Protein AF-A0A3A2ZI25-F1 (afdb_monomer_lite)

Secondary structure (DSSP, 8-state):
----HHHHHHHHHTT-PPP---EEEE-TT-EEEEEEEE-TT-EEEEEEEEE-SSTT--S---EEEEEE-TTS-EEEEEEEESEEEEEEE-SSSEEEEEEEE--S-SS--EEEEEEEEEEE---STTS---HHHHHHHHHHHHHHHHHHHHHHHHHHHHHHHHHHHHHHHHHHHHHHHHHHHHHHHHHHHHHHHHHHH----------SSTTTHHHH-TTS---TTTSTT----GGG-TT--HHHHHHHHHHHHHHHHHHHHHHHHHHHHHHHHHHHHTT-----TTHHHHHHHHHHHHTTSSSS---------------------

Structure (mmCIF, N/CA/C/O backbone):
data_AF-A0A3A2ZI25-F1
#
_entry.id   AF-A0A3A2ZI25-F1
#
loop_
_atom_site.group_PDB
_atom_site.id
_atom_site.type_symbol
_atom_site.label_atom_id
_atom_site.label_alt_id
_atom_site.label_comp_id
_atom_site.label_asym_id
_atom_site.label_entity_id
_atom_site.label_seq_id
_atom_site.pdbx_PDB_ins_code
_atom_site.Cartn_x
_atom_site.Cartn_y
_atom_site.Cartn_z
_atom_site.occupancy
_atom_site.B_iso_or_equiv
_atom_site.auth_seq_id
_atom_site.auth_comp_id
_atom_site.auth_asym_id
_atom_site.auth_atom_id
_atom_site.pdbx_PDB_model_num
ATOM 1 N N . MET A 1 1 ? 16.562 18.086 -27.678 1.00 45.28 1 MET A N 1
ATOM 2 C CA . MET A 1 1 ? 16.150 18.688 -26.390 1.00 45.28 1 MET A CA 1
ATOM 3 C C . MET A 1 1 ? 16.671 17.783 -25.283 1.00 45.28 1 MET A C 1
ATOM 5 O O . MET A 1 1 ? 16.302 16.619 -25.264 1.00 45.28 1 MET A O 1
ATOM 9 N N . ARG A 1 2 ? 17.615 18.242 -24.453 1.00 46.00 2 ARG A N 1
ATOM 10 C CA . ARG A 1 2 ? 18.183 17.419 -23.373 1.00 46.00 2 ARG A CA 1
ATOM 11 C C . ARG A 1 2 ? 17.288 17.559 -22.143 1.00 46.00 2 ARG A C 1
ATOM 13 O O . ARG A 1 2 ? 17.368 18.565 -21.450 1.00 46.00 2 ARG A O 1
ATOM 20 N N . LEU A 1 3 ? 16.403 16.591 -21.917 1.00 51.97 3 LEU A N 1
ATOM 21 C CA . LEU A 1 3 ? 15.650 16.500 -20.666 1.00 51.97 3 LEU A CA 1
ATOM 22 C C . LEU A 1 3 ? 16.644 16.160 -19.551 1.00 51.97 3 LEU A C 1
ATOM 24 O O . LEU A 1 3 ? 17.253 15.093 -19.547 1.00 51.97 3 LEU A O 1
ATOM 28 N N . SER A 1 4 ? 16.876 17.129 -18.666 1.00 66.62 4 SER A N 1
ATOM 29 C CA . SER A 1 4 ? 17.806 17.006 -17.545 1.00 66.62 4 SER A CA 1
ATOM 30 C C . SER A 1 4 ? 17.331 15.906 -16.596 1.00 66.62 4 SER A C 1
ATOM 32 O O . SER A 1 4 ? 16.151 15.867 -16.247 1.00 66.62 4 SER A O 1
ATOM 34 N N . ALA A 1 5 ? 18.238 15.044 -16.127 1.00 65.81 5 ALA A N 1
ATOM 35 C CA . ALA A 1 5 ? 17.935 13.967 -15.174 1.00 65.81 5 ALA A CA 1
ATOM 36 C C . ALA A 1 5 ? 17.200 14.469 -13.912 1.00 65.81 5 ALA A C 1
ATOM 38 O O . ALA A 1 5 ? 16.413 13.742 -13.311 1.00 65.81 5 ALA A O 1
ATOM 39 N N . THR A 1 6 ? 17.384 15.747 -13.570 1.00 70.62 6 THR A N 1
ATOM 40 C CA . THR A 1 6 ? 16.671 16.432 -12.486 1.00 70.62 6 THR A CA 1
ATOM 41 C C . THR A 1 6 ? 15.157 16.495 -12.707 1.00 70.62 6 THR A C 1
ATOM 43 O O . THR A 1 6 ? 14.399 16.317 -11.760 1.00 70.62 6 THR A O 1
ATOM 46 N N . THR A 1 7 ? 14.695 16.677 -13.948 1.00 70.44 7 THR A N 1
ATOM 47 C CA . THR A 1 7 ? 13.255 16.739 -14.263 1.00 70.44 7 THR A CA 1
ATOM 48 C C . THR A 1 7 ? 12.559 15.384 -14.127 1.00 70.44 7 THR A C 1
ATOM 50 O O . THR A 1 7 ? 11.447 15.330 -13.613 1.00 70.44 7 THR A O 1
ATOM 53 N N . LEU A 1 8 ? 13.237 14.285 -14.478 1.00 70.12 8 LEU A N 1
ATOM 54 C CA . LEU A 1 8 ? 12.723 12.922 -14.285 1.00 70.12 8 LEU A CA 1
ATOM 55 C C . LEU A 1 8 ? 12.597 12.557 -12.799 1.00 70.12 8 LEU A C 1
ATOM 57 O O . LEU A 1 8 ? 11.614 11.936 -12.390 1.00 70.12 8 LEU A O 1
ATOM 61 N N . LEU A 1 9 ? 13.563 12.983 -11.984 1.00 68.06 9 LEU A N 1
ATOM 62 C CA . LEU A 1 9 ? 13.589 12.676 -10.555 1.00 68.06 9 LEU A CA 1
ATOM 63 C C . LEU A 1 9 ? 12.452 13.389 -9.805 1.00 68.06 9 LEU A C 1
ATOM 65 O O . LEU A 1 9 ? 11.752 12.767 -9.010 1.00 68.06 9 LEU A O 1
ATOM 69 N N . VAL A 1 10 ? 12.191 14.659 -10.135 1.00 71.44 10 VAL A N 1
ATOM 70 C CA . VAL A 1 10 ? 11.097 15.448 -9.539 1.00 71.44 10 VAL A CA 1
ATOM 71 C C . VAL A 1 10 ? 9.722 14.866 -9.884 1.00 71.44 10 VAL A C 1
ATOM 73 O O . VAL A 1 10 ? 8.853 14.798 -9.018 1.00 71.44 10 VAL A O 1
ATOM 76 N N . THR A 1 11 ? 9.522 14.367 -11.110 1.00 70.19 11 THR A N 1
ATOM 77 C CA . THR A 1 11 ? 8.249 13.724 -11.485 1.00 70.19 11 THR A CA 1
ATOM 78 C C . THR A 1 11 ? 8.011 12.383 -10.788 1.00 70.19 11 THR A C 1
ATOM 80 O O . THR A 1 11 ? 6.860 12.033 -10.532 1.00 70.19 11 THR A O 1
ATOM 83 N N . ALA A 1 12 ? 9.072 11.648 -10.436 1.00 68.69 12 ALA A N 1
ATOM 84 C CA . ALA A 1 12 ? 8.965 10.365 -9.739 1.00 68.69 12 ALA A CA 1
ATOM 85 C C . ALA A 1 12 ? 8.582 10.521 -8.254 1.00 68.69 12 ALA A C 1
ATOM 87 O O . ALA A 1 12 ? 7.863 9.686 -7.710 1.00 68.69 12 ALA A O 1
ATOM 88 N N . LEU A 1 13 ? 9.006 11.612 -7.608 1.00 67.62 13 LEU A N 1
ATOM 89 C CA . LEU A 1 13 ? 8.700 11.905 -6.201 1.00 67.62 13 LEU A CA 1
ATOM 90 C C . LEU A 1 13 ? 7.247 12.360 -5.964 1.00 67.62 13 LEU A C 1
ATOM 92 O O . LEU A 1 13 ? 6.742 12.228 -4.853 1.00 67.62 13 LEU A O 1
ATOM 96 N N . GLY A 1 14 ? 6.541 12.836 -6.997 1.00 67.75 14 GLY A N 1
ATOM 97 C CA . GLY A 1 14 ? 5.158 13.324 -6.884 1.00 67.75 14 GLY A CA 1
ATOM 98 C C . GLY A 1 14 ? 4.075 12.245 -6.728 1.00 67.75 14 GLY A C 1
ATOM 99 O O . GLY A 1 14 ? 2.901 12.582 -6.615 1.00 67.75 14 GLY A O 1
ATOM 100 N N . TRP A 1 15 ? 4.435 10.957 -6.745 1.00 61.72 15 TRP A N 1
ATOM 101 C CA . TRP A 1 15 ? 3.480 9.835 -6.744 1.00 61.72 15 TRP A CA 1
ATOM 102 C C . TRP A 1 15 ? 3.248 9.198 -5.368 1.00 61.72 15 TRP A C 1
ATOM 104 O O . TRP A 1 15 ? 2.508 8.218 -5.255 1.00 61.72 15 TRP A O 1
ATOM 114 N N . ILE A 1 16 ? 3.844 9.743 -4.308 1.00 66.81 16 ILE A N 1
ATOM 115 C CA . ILE A 1 16 ? 3.670 9.216 -2.954 1.00 66.81 16 ILE A CA 1
ATOM 116 C C . ILE A 1 16 ? 2.360 9.769 -2.387 1.00 66.81 16 ILE A C 1
ATOM 118 O O . ILE A 1 16 ? 2.249 10.939 -2.034 1.00 66.81 16 ILE A O 1
ATOM 122 N N . SER A 1 17 ? 1.342 8.914 -2.337 1.00 63.25 17 SER A N 1
ATOM 123 C CA . SER A 1 17 ? 0.074 9.216 -1.671 1.00 63.25 17 SER A CA 1
ATOM 124 C C . SER A 1 17 ? 0.282 9.110 -0.160 1.00 63.25 17 SER A C 1
ATOM 126 O O . SER A 1 17 ? 0.688 8.055 0.324 1.00 63.25 17 SER A O 1
ATOM 128 N N . ALA A 1 18 ? 0.016 10.181 0.587 1.00 59.12 18 ALA A N 1
ATOM 129 C CA . ALA A 1 18 ? 0.028 10.132 2.044 1.00 59.12 18 ALA A CA 1
ATOM 130 C C . ALA A 1 18 ? -1.243 9.423 2.539 1.00 59.12 18 ALA A C 1
ATOM 132 O O . ALA A 1 18 ? -2.355 9.876 2.274 1.00 59.12 18 ALA A O 1
ATOM 133 N N . ALA A 1 19 ? -1.084 8.302 3.241 1.00 58.22 19 ALA A N 1
ATOM 134 C CA . ALA A 1 19 ? -2.165 7.698 4.010 1.00 58.22 19 ALA A CA 1
ATOM 135 C C . ALA A 1 19 ? -2.301 8.452 5.341 1.00 58.22 19 ALA A C 1
ATOM 137 O O . ALA A 1 19 ? -1.315 8.640 6.052 1.00 58.22 19 ALA A O 1
ATOM 138 N N . THR A 1 20 ? -3.511 8.891 5.681 1.00 52.50 20 THR A N 1
ATOM 139 C CA . THR A 1 20 ? -3.797 9.541 6.964 1.00 52.50 20 THR A CA 1
ATOM 140 C C . THR A 1 20 ? -4.143 8.476 8.001 1.00 52.50 20 THR A C 1
ATOM 142 O O . THR A 1 20 ? -5.246 7.932 7.988 1.00 52.50 20 THR A O 1
ATOM 145 N N . ALA A 1 21 ? -3.207 8.168 8.894 1.00 59.09 21 ALA A N 1
ATOM 146 C CA . ALA A 1 21 ? -3.495 7.466 10.141 1.00 59.09 21 ALA A CA 1
ATOM 147 C C . ALA A 1 21 ? -3.711 8.501 11.257 1.00 59.09 21 ALA A C 1
ATOM 149 O O . ALA A 1 21 ? -3.059 9.548 11.255 1.00 59.09 21 ALA A O 1
ATOM 150 N N . HIS A 1 22 ? -4.621 8.230 12.199 1.00 66.94 22 HIS A N 1
ATOM 151 C CA . HIS A 1 22 ? -4.755 9.059 13.398 1.00 66.94 22 HIS A CA 1
ATOM 152 C C . HIS A 1 22 ? -3.537 8.804 14.289 1.00 66.94 22 HIS A C 1
ATOM 154 O O . HIS A 1 22 ? -3.399 7.766 14.936 1.00 66.94 22 HIS A O 1
ATOM 160 N N . THR A 1 23 ? -2.607 9.750 14.239 1.00 84.00 23 THR A N 1
ATOM 161 C CA . THR A 1 23 ? -1.374 9.746 15.018 1.00 84.00 23 THR A CA 1
ATOM 162 C C . THR A 1 23 ? -1.259 11.077 15.730 1.00 84.00 23 THR A C 1
ATOM 164 O O . THR A 1 23 ? -1.343 12.121 15.080 1.00 84.00 23 THR A O 1
ATOM 167 N N . ILE A 1 24 ? -1.042 11.051 17.037 1.00 90.19 24 ILE A N 1
ATOM 168 C CA . ILE A 1 24 ? -0.821 12.250 17.842 1.00 90.19 24 ILE A CA 1
ATOM 169 C C . ILE A 1 24 ? 0.644 12.345 18.237 1.00 90.19 24 ILE A C 1
ATOM 171 O O . ILE A 1 24 ? 1.312 11.332 18.440 1.00 90.19 24 ILE A O 1
ATOM 175 N N . GLN A 1 25 ? 1.147 13.570 18.351 1.00 89.25 25 GLN A N 1
ATOM 176 C CA . GLN A 1 25 ? 2.489 13.820 18.861 1.00 89.25 25 GLN A CA 1
ATOM 177 C C . GLN A 1 25 ? 2.406 14.273 20.317 1.00 89.25 25 GLN A C 1
ATOM 179 O O . GLN A 1 25 ? 1.899 15.355 20.605 1.00 89.25 25 GLN A O 1
ATOM 184 N N . LEU A 1 26 ? 2.937 13.456 21.222 1.00 89.38 26 LEU A N 1
ATOM 185 C CA . LEU A 1 26 ? 3.101 13.774 22.636 1.00 89.38 26 LEU A CA 1
ATOM 186 C C . LEU A 1 26 ? 4.457 14.440 22.850 1.00 89.38 26 LEU A C 1
ATOM 188 O O . LEU A 1 26 ? 5.512 13.815 22.728 1.00 89.38 26 LEU A O 1
ATOM 192 N N . LYS A 1 27 ? 4.440 15.729 23.190 1.00 87.75 27 LYS A N 1
ATOM 193 C CA . LYS A 1 27 ? 5.651 16.490 23.525 1.00 87.75 27 LYS A CA 1
ATOM 194 C C . LYS A 1 27 ? 6.253 15.998 24.846 1.00 87.75 27 LYS A C 1
ATOM 196 O O . LYS A 1 27 ? 5.582 15.331 25.637 1.00 87.75 27 LYS A O 1
ATOM 201 N N . SER A 1 28 ? 7.514 16.343 25.095 1.00 86.44 28 SER A N 1
ATOM 202 C CA . SER A 1 28 ? 8.146 16.103 26.400 1.00 86.44 28 SER A CA 1
ATOM 203 C C . SER A 1 28 ? 7.369 16.815 27.509 1.00 86.44 28 SER A C 1
ATOM 205 O O . SER A 1 28 ? 6.913 17.942 27.307 1.00 86.44 28 SER A O 1
ATOM 207 N N . HIS A 1 29 ? 7.209 16.159 28.658 1.00 87.12 29 HIS A N 1
ATOM 208 C CA . HIS A 1 29 ? 6.471 16.679 29.811 1.00 87.12 29 HIS A CA 1
ATOM 209 C C . HIS A 1 29 ? 5.029 17.120 29.514 1.00 87.12 29 HIS A C 1
ATOM 211 O O . HIS A 1 29 ? 4.507 18.037 30.148 1.00 87.12 29 HIS A O 1
ATOM 217 N N . SER A 1 30 ? 4.386 16.492 28.530 1.00 90.12 30 SER A N 1
ATOM 218 C CA . SER A 1 30 ? 3.005 16.794 28.156 1.00 90.12 30 SER A CA 1
ATOM 219 C C . SER A 1 30 ? 2.120 15.560 28.242 1.00 90.12 30 SER A C 1
ATOM 221 O O . SER A 1 30 ? 2.601 14.425 28.200 1.00 90.12 30 SER A O 1
ATOM 223 N N . ARG A 1 31 ? 0.815 15.798 28.333 1.00 92.56 31 ARG A N 1
ATOM 224 C CA . ARG A 1 31 ? -0.218 14.772 28.255 1.00 92.56 31 ARG A CA 1
ATOM 225 C C . ARG A 1 31 ? -1.306 15.217 27.293 1.00 92.56 31 ARG A C 1
ATOM 227 O O . ARG A 1 31 ? -1.632 16.401 27.241 1.00 92.56 31 ARG A O 1
ATOM 234 N N . GLU A 1 32 ? -1.886 14.259 26.593 1.00 93.88 32 GLU A N 1
ATOM 235 C CA . GLU A 1 32 ? -3.006 14.467 25.682 1.00 93.88 32 GLU A CA 1
ATOM 236 C C . GLU A 1 32 ? -4.166 13.575 26.117 1.00 93.88 32 GLU A C 1
ATOM 238 O O . GLU A 1 32 ? -3.982 12.386 26.383 1.00 93.88 32 GLU A O 1
ATOM 243 N N . CYS A 1 33 ? -5.356 14.161 26.221 1.00 94.31 33 CYS A N 1
ATOM 244 C CA . CYS A 1 33 ? -6.552 13.488 26.714 1.00 94.31 33 CYS A CA 1
ATOM 245 C C . CYS A 1 33 ? -7.699 13.643 25.723 1.00 94.31 33 CYS A C 1
ATOM 247 O O . CYS A 1 33 ? -7.988 14.741 25.246 1.00 94.31 33 CYS A O 1
ATOM 249 N N . PHE A 1 34 ? -8.402 12.546 25.491 1.00 94.56 34 PHE A N 1
ATOM 250 C CA . PHE A 1 34 ? -9.549 12.463 24.599 1.00 94.56 34 PHE A CA 1
ATOM 251 C C . PHE A 1 34 ? -10.754 11.948 25.372 1.00 94.56 34 PHE A C 1
ATOM 253 O O . PHE A 1 34 ? -10.629 11.487 26.508 1.00 94.56 34 PHE A O 1
ATOM 260 N N . HIS A 1 35 ? -11.940 12.079 24.786 1.00 93.75 35 HIS A N 1
ATOM 261 C CA . HIS A 1 35 ? -13.162 11.692 25.467 1.00 93.75 35 HIS A CA 1
ATOM 262 C C . HIS A 1 35 ? -14.196 11.113 24.525 1.00 93.75 35 HIS A C 1
ATOM 264 O O . HIS A 1 35 ? -14.313 11.569 23.394 1.00 93.75 35 HIS A O 1
ATOM 270 N N . GLU A 1 36 ? -14.984 10.188 25.058 1.00 91.88 36 GLU A N 1
ATOM 271 C CA . GLU A 1 36 ? -16.180 9.651 24.422 1.00 91.88 36 GLU A CA 1
ATOM 272 C C . GLU A 1 36 ? -17.360 9.739 25.388 1.00 91.88 36 GLU A C 1
ATOM 274 O O . GLU A 1 36 ? -17.189 9.726 26.610 1.00 91.88 36 GLU A O 1
ATOM 279 N N . THR A 1 37 ? -18.565 9.867 24.839 1.00 91.69 37 THR A N 1
ATOM 280 C CA . THR A 1 37 ? -19.801 9.841 25.631 1.00 91.69 37 THR A CA 1
ATOM 281 C C . THR A 1 37 ? -20.417 8.458 25.494 1.00 91.69 37 THR A C 1
ATOM 283 O O . THR A 1 37 ? -20.802 8.082 24.390 1.00 91.69 37 THR A O 1
ATOM 286 N N . LEU A 1 38 ? -20.478 7.714 26.596 1.00 90.75 38 LEU A N 1
ATOM 287 C CA . LEU A 1 38 ? -20.985 6.343 26.644 1.00 90.75 38 LEU A CA 1
ATOM 288 C C . LEU A 1 38 ? -22.254 6.282 27.497 1.00 90.75 38 LEU A C 1
ATOM 290 O O . LEU A 1 38 ? -22.394 7.043 28.460 1.00 90.75 38 LEU A O 1
ATOM 294 N N . HIS A 1 39 ? -23.154 5.369 27.149 1.00 90.19 39 HIS A N 1
ATOM 295 C CA . HIS A 1 39 ? -24.278 4.970 27.989 1.00 90.19 39 HIS A CA 1
ATOM 296 C C . HIS A 1 39 ? -23.901 3.746 28.827 1.00 90.19 39 HIS A C 1
ATOM 298 O O . HIS A 1 39 ? -22.929 3.044 28.549 1.00 90.19 39 HIS A O 1
ATOM 304 N N . ARG A 1 40 ? -24.686 3.474 29.863 1.00 86.94 40 ARG A N 1
ATOM 305 C CA . ARG A 1 40 ? -24.601 2.279 30.687 1.00 86.94 40 ARG A CA 1
ATOM 306 C C . ARG A 1 40 ? -24.691 1.044 29.792 1.00 86.94 40 ARG A C 1
ATOM 308 O O . ARG A 1 40 ? -25.549 0.961 28.920 1.00 86.94 40 ARG A O 1
ATOM 315 N N . ASP A 1 41 ? -23.782 0.109 30.039 1.00 86.81 41 ASP A N 1
ATOM 316 C CA . ASP A 1 41 ? -23.588 -1.142 29.305 1.00 86.81 41 ASP A CA 1
ATOM 317 C C . ASP A 1 41 ? -23.014 -1.006 27.877 1.00 86.81 41 ASP A C 1
ATOM 319 O O . ASP A 1 41 ? -22.767 -2.024 27.223 1.00 86.81 41 ASP A O 1
ATOM 323 N N . ASP A 1 42 ? -22.663 0.205 27.421 1.00 86.94 42 ASP A N 1
ATOM 324 C CA . ASP A 1 42 ? -21.875 0.379 26.196 1.00 86.94 42 ASP A CA 1
ATOM 325 C C . ASP A 1 42 ? -20.459 -0.180 26.390 1.00 86.94 42 ASP A C 1
ATOM 327 O O . ASP A 1 42 ? -19.789 0.059 27.402 1.00 86.94 42 ASP A O 1
ATOM 331 N N . LYS A 1 43 ? -19.961 -0.908 25.389 1.00 87.62 43 LYS A N 1
ATOM 332 C CA . LYS A 1 43 ? -18.572 -1.376 25.357 1.00 87.62 43 LYS A CA 1
ATOM 333 C C . LYS A 1 43 ? -17.697 -0.372 24.609 1.00 87.62 43 LYS A C 1
ATOM 335 O O . LYS A 1 43 ? -18.111 0.200 23.611 1.00 87.62 43 LYS A O 1
ATOM 340 N N . MET A 1 44 ? -16.466 -0.168 25.064 1.00 89.12 44 MET A N 1
ATOM 341 C CA . MET A 1 44 ? -15.475 0.650 24.365 1.00 89.12 44 MET A CA 1
ATOM 342 C C . MET A 1 44 ? -14.119 -0.046 24.403 1.00 89.12 44 MET A C 1
ATOM 344 O O . MET A 1 44 ? -13.703 -0.561 25.444 1.00 89.12 44 MET A O 1
ATOM 348 N N . THR A 1 45 ? -13.417 -0.035 23.271 1.00 90.50 45 THR A N 1
ATOM 349 C CA . THR A 1 45 ? -12.056 -0.554 23.149 1.00 90.50 45 THR A CA 1
ATOM 350 C C . THR A 1 45 ? -11.116 0.542 22.659 1.00 90.50 45 THR A C 1
ATOM 352 O O . THR A 1 45 ? -11.364 1.173 21.631 1.00 90.50 45 THR A O 1
ATOM 355 N N . VAL A 1 46 ? -10.017 0.743 23.389 1.00 91.75 46 VAL A N 1
ATOM 356 C CA . VAL A 1 46 ? -8.917 1.642 23.027 1.00 91.75 46 VAL A CA 1
ATOM 357 C C . VAL A 1 46 ? -7.682 0.795 22.748 1.00 91.75 46 VAL A C 1
ATOM 359 O O . VAL A 1 46 ? -7.154 0.151 23.652 1.00 91.75 46 VAL A O 1
ATOM 362 N N . SER A 1 47 ? -7.231 0.813 21.498 1.00 92.44 47 SER A N 1
ATOM 363 C CA . SER A 1 47 ? -5.987 0.177 21.049 1.00 92.44 47 SER A CA 1
ATOM 364 C C . SER A 1 47 ? -4.971 1.250 20.702 1.00 92.44 47 SER A C 1
ATOM 366 O O . SER A 1 47 ? -5.317 2.189 19.976 1.00 92.44 47 SER A O 1
ATOM 368 N N . PHE A 1 48 ? -3.732 1.137 21.170 1.00 93.25 48 PHE A N 1
ATOM 369 C CA . PHE A 1 48 ? -2.696 2.102 20.810 1.00 93.25 48 PHE A CA 1
ATOM 370 C C . PHE A 1 48 ? -1.302 1.494 20.702 1.00 93.25 48 PHE A C 1
ATOM 372 O O . PHE A 1 48 ? -0.977 0.495 21.339 1.00 93.25 48 PHE A O 1
ATOM 379 N N . GLN A 1 49 ? -0.463 2.160 19.913 1.00 92.81 49 GLN A N 1
ATOM 380 C CA . GLN A 1 49 ? 0.943 1.846 19.733 1.00 92.81 49 GLN A CA 1
ATOM 381 C C . GLN A 1 49 ? 1.774 3.130 19.774 1.00 92.81 49 GLN A C 1
ATOM 383 O O . GLN A 1 49 ? 1.493 4.101 19.065 1.00 92.81 49 GLN A O 1
ATOM 388 N N . VAL A 1 50 ? 2.811 3.118 20.608 1.00 90.62 50 VAL A N 1
ATOM 389 C CA . VAL A 1 50 ? 3.792 4.195 20.724 1.00 90.62 50 VAL A CA 1
ATOM 390 C C . VAL A 1 50 ? 4.924 3.933 19.738 1.00 90.62 50 VAL A C 1
ATOM 392 O O . VAL A 1 50 ? 5.527 2.860 19.720 1.00 90.62 50 VAL A O 1
ATOM 395 N N . GLY A 1 51 ? 5.216 4.929 18.917 1.00 87.25 51 GLY A N 1
ATOM 396 C CA . GLY A 1 51 ? 6.312 4.925 17.969 1.00 87.25 51 GLY A CA 1
ATOM 397 C C . GLY A 1 51 ? 7.140 6.196 18.068 1.00 87.25 51 GLY A C 1
ATOM 398 O O . GLY A 1 51 ? 6.884 7.100 18.869 1.00 87.25 51 GLY A O 1
ATOM 399 N N . ASP A 1 52 ? 8.144 6.246 17.210 1.00 82.19 52 ASP A N 1
ATOM 400 C CA . ASP A 1 52 ? 8.982 7.412 17.017 1.00 82.19 52 ASP A CA 1
ATOM 401 C C . ASP A 1 52 ? 8.900 7.854 15.559 1.00 82.19 52 ASP A C 1
ATOM 403 O O . ASP A 1 52 ? 8.889 7.026 14.644 1.00 82.19 52 ASP A O 1
ATOM 407 N N . ARG A 1 53 ? 8.806 9.167 15.359 1.00 68.00 53 ARG A N 1
ATOM 408 C CA . ARG A 1 53 ? 8.703 9.784 14.036 1.00 68.00 53 ARG A CA 1
ATOM 409 C C . ARG A 1 53 ? 10.078 10.155 13.486 1.00 68.00 53 ARG A C 1
ATOM 411 O O . ARG A 1 53 ? 10.241 10.234 12.270 1.00 68.00 53 ARG A O 1
ATOM 418 N N . GLU A 1 54 ? 11.054 10.380 14.367 1.00 69.25 54 GLU A N 1
ATOM 419 C CA . GLU A 1 54 ? 12.393 10.847 14.014 1.00 69.25 54 GLU A CA 1
ATOM 420 C C . GLU A 1 54 ? 13.362 9.659 13.895 1.00 69.25 54 GLU A C 1
ATOM 422 O O . GLU A 1 54 ? 13.389 8.755 14.731 1.00 69.25 54 GLU A O 1
ATOM 427 N N . PHE A 1 55 ? 14.202 9.648 12.855 1.00 53.44 55 PHE A N 1
ATOM 428 C CA . PHE A 1 55 ? 15.236 8.623 12.691 1.00 53.44 55 PHE A CA 1
ATOM 429 C C . PHE A 1 55 ? 16.332 8.842 13.753 1.00 53.44 55 PHE A C 1
ATOM 431 O O . PHE A 1 55 ? 17.267 9.611 13.541 1.00 53.44 55 PHE A O 1
ATOM 438 N N . GLY A 1 56 ? 16.194 8.185 14.910 1.00 56.97 56 GLY A N 1
ATOM 439 C CA . GLY A 1 56 ? 17.113 8.299 16.051 1.00 56.97 56 GLY A CA 1
ATOM 440 C C . GLY A 1 56 ? 16.541 8.982 17.299 1.00 56.97 56 GLY A C 1
ATOM 441 O O . GLY A 1 56 ? 17.327 9.439 18.129 1.00 56.97 56 GLY A O 1
ATOM 442 N N . GLY A 1 57 ? 15.219 9.085 17.444 1.00 62.00 57 GLY A N 1
ATOM 443 C CA . GLY A 1 57 ? 14.603 9.617 18.657 1.00 62.00 57 GLY A CA 1
ATOM 444 C C . GLY A 1 57 ? 14.434 8.580 19.782 1.00 62.00 57 GLY A C 1
ATOM 445 O O . GLY A 1 57 ? 15.129 7.564 19.856 1.00 62.00 57 GLY A O 1
ATOM 446 N N . SER A 1 58 ? 13.563 8.943 20.731 1.00 58.28 58 SER A N 1
ATOM 447 C CA . SER A 1 58 ? 13.366 8.385 22.076 1.00 58.28 58 SER A CA 1
ATOM 448 C C . SER A 1 58 ? 13.841 6.937 22.271 1.00 58.28 58 SER A C 1
ATOM 450 O O . SER A 1 58 ? 13.116 5.992 21.982 1.00 58.28 58 SER A O 1
ATOM 452 N N . GLY A 1 59 ? 14.998 6.737 22.919 1.00 67.19 59 GLY A N 1
ATOM 453 C CA . GLY A 1 59 ? 15.449 5.402 23.358 1.00 67.19 59 GLY A CA 1
ATOM 454 C C . GLY A 1 59 ? 14.487 4.684 24.327 1.00 67.19 59 GLY A C 1
ATOM 455 O O . GLY A 1 59 ? 14.705 3.526 24.666 1.00 67.19 59 GLY A O 1
ATOM 456 N N . ASN A 1 60 ? 13.420 5.361 24.763 1.00 77.06 60 ASN A N 1
ATOM 457 C CA . ASN A 1 60 ? 12.297 4.808 25.504 1.00 77.06 60 ASN A CA 1
ATOM 458 C C . ASN A 1 60 ? 10.995 5.092 24.728 1.00 77.06 60 ASN A C 1
ATOM 460 O O . ASN A 1 60 ? 10.667 6.254 24.480 1.00 77.06 60 ASN A O 1
ATOM 464 N N . LEU A 1 61 ? 10.239 4.045 24.388 1.00 85.69 61 LEU A N 1
ATOM 465 C CA . LEU A 1 61 ? 8.972 4.107 23.639 1.00 85.69 61 LEU A CA 1
ATOM 466 C C . LEU A 1 61 ? 7.756 3.837 24.538 1.00 85.69 61 LEU A C 1
ATOM 468 O O . LEU A 1 61 ? 6.761 3.274 24.102 1.00 85.69 61 LEU A O 1
ATOM 472 N N . GLU A 1 62 ? 7.849 4.194 25.814 1.00 88.75 62 GLU A N 1
ATOM 473 C CA . GLU A 1 62 ? 6.810 3.908 26.799 1.00 88.75 62 GLU A CA 1
ATOM 474 C C . GLU A 1 62 ? 6.035 5.184 27.157 1.00 88.75 62 GLU A C 1
ATOM 476 O O . GLU A 1 62 ? 6.611 6.275 27.154 1.00 88.75 62 GLU A O 1
ATOM 481 N N . VAL A 1 63 ? 4.733 5.056 27.421 1.00 91.12 63 VAL A N 1
ATOM 482 C CA . VAL A 1 63 ? 3.839 6.130 27.889 1.00 91.12 63 VAL A CA 1
ATOM 483 C C . VAL A 1 63 ? 2.997 5.649 29.068 1.00 91.12 63 VAL A C 1
ATOM 485 O O . VAL A 1 63 ? 2.804 4.446 29.259 1.00 91.12 63 VAL A O 1
ATOM 488 N N . ASP A 1 64 ? 2.487 6.594 29.855 1.00 93.19 64 ASP A N 1
ATOM 489 C CA . ASP A 1 64 ? 1.520 6.303 30.910 1.00 93.19 64 ASP A CA 1
ATOM 490 C C . ASP A 1 64 ? 0.117 6.467 30.326 1.00 93.19 64 ASP A C 1
ATOM 492 O O . ASP A 1 64 ? -0.191 7.493 29.712 1.00 93.19 64 ASP A O 1
ATOM 496 N N . PHE A 1 65 ? -0.735 5.464 30.517 1.00 94.69 65 PHE A N 1
ATOM 497 C CA . PHE A 1 65 ? -2.092 5.434 29.982 1.00 94.69 65 PHE A CA 1
ATOM 498 C C . PHE A 1 65 ? -3.100 5.209 31.096 1.00 94.69 65 PHE A C 1
ATOM 500 O O . PHE A 1 65 ? -2.920 4.334 31.952 1.00 94.69 65 PHE A O 1
ATOM 507 N N . TRP A 1 66 ? -4.189 5.972 31.060 1.00 94.56 66 TRP A N 1
ATOM 508 C CA . TRP A 1 66 ? -5.311 5.709 31.943 1.00 94.56 66 TRP A CA 1
ATOM 509 C C . TRP A 1 66 ? -6.657 6.132 31.391 1.00 94.56 66 TRP A C 1
ATOM 511 O O . TRP A 1 66 ? -6.750 7.002 30.524 1.00 94.56 66 TRP A O 1
ATOM 521 N N . VAL A 1 67 ? -7.698 5.519 31.954 1.00 94.75 67 VAL A N 1
ATOM 522 C CA . VAL A 1 67 ? -9.102 5.810 31.660 1.00 94.75 67 VAL A CA 1
ATOM 523 C C . VAL A 1 67 ? -9.810 6.268 32.934 1.00 94.75 67 VAL A C 1
ATOM 525 O O . VAL A 1 67 ? -9.724 5.621 33.983 1.00 94.75 67 VAL A O 1
ATOM 528 N N . GLU A 1 68 ? -10.496 7.402 32.832 1.00 94.31 68 GLU A N 1
ATOM 529 C CA . GLU A 1 68 ? -11.311 8.029 33.867 1.00 94.31 68 GLU A CA 1
ATOM 530 C C . GLU A 1 68 ? -12.797 7.892 33.518 1.00 94.31 68 GLU A C 1
ATOM 532 O O . GLU A 1 68 ? -13.234 8.203 32.408 1.00 94.31 68 GLU A O 1
ATOM 537 N N . ASP A 1 69 ? -13.561 7.425 34.499 1.00 92.81 69 ASP A N 1
ATOM 538 C CA . ASP A 1 69 ? -15.023 7.334 34.482 1.00 92.81 69 ASP A CA 1
ATOM 539 C C . ASP A 1 69 ? -15.657 8.733 34.688 1.00 92.81 69 ASP A C 1
ATOM 541 O O . ASP A 1 69 ? -14.978 9.624 35.219 1.00 92.81 69 ASP A O 1
ATOM 545 N N . PRO A 1 70 ? -16.950 8.970 34.372 1.00 93.00 70 PRO A N 1
ATOM 546 C CA . PRO A 1 70 ? -17.605 10.261 34.608 1.00 93.00 70 PRO A CA 1
ATOM 547 C C . PRO A 1 70 ? -17.553 10.712 36.078 1.00 93.00 70 PRO A C 1
ATOM 549 O O . PRO A 1 70 ? -17.558 11.909 36.367 1.00 93.00 70 PRO A O 1
ATOM 552 N N . GLY A 1 71 ? -17.423 9.765 37.017 1.00 90.56 71 GLY A N 1
ATOM 553 C CA . GLY A 1 71 ? -17.176 10.023 38.439 1.00 90.56 71 GLY A CA 1
ATOM 554 C C . GLY A 1 71 ? -15.750 10.476 38.792 1.00 90.56 71 GLY A C 1
ATOM 555 O O . GLY A 1 71 ? -15.443 10.613 39.973 1.00 90.56 71 GLY A O 1
ATOM 556 N N . ARG A 1 72 ? -14.870 10.702 37.803 1.00 87.12 72 ARG A N 1
ATOM 557 C CA . ARG A 1 72 ? -13.436 11.040 37.952 1.00 87.12 72 ARG A CA 1
ATOM 558 C C . ARG A 1 72 ? -12.600 9.965 38.656 1.00 87.12 72 ARG A C 1
ATOM 560 O O . ARG A 1 72 ? -11.514 10.246 39.162 1.00 87.12 72 ARG A O 1
ATOM 567 N N . ASN A 1 73 ? -13.088 8.728 38.661 1.00 89.25 73 ASN A N 1
ATOM 568 C CA . ASN A 1 73 ? -12.355 7.575 39.169 1.00 89.25 73 ASN A CA 1
ATOM 569 C C . ASN A 1 73 ? -11.494 6.975 38.052 1.00 89.25 73 ASN A C 1
ATOM 571 O O . ASN A 1 73 ? -11.993 6.695 36.961 1.00 89.25 73 ASN A O 1
ATOM 575 N N . ARG A 1 74 ? -10.204 6.758 38.329 1.00 87.00 74 ARG A N 1
ATOM 576 C CA . ARG A 1 74 ? -9.272 6.081 37.413 1.00 87.00 74 ARG A CA 1
ATOM 577 C C . ARG A 1 74 ? -9.471 4.574 37.514 1.00 87.00 74 ARG A C 1
ATOM 579 O O . ARG A 1 74 ? -9.004 3.964 38.470 1.00 87.00 74 ARG A O 1
ATOM 586 N N . GLN A 1 75 ? -10.171 3.992 36.546 1.00 82.06 75 GLN A N 1
ATOM 587 C CA . GLN A 1 75 ? -10.492 2.559 36.537 1.00 82.06 75 GLN A CA 1
ATOM 588 C C . GLN A 1 75 ? -9.325 1.707 36.023 1.00 82.06 75 GLN A C 1
ATOM 590 O O . GLN A 1 75 ? -9.106 0.588 36.480 1.00 82.06 75 GLN A O 1
ATOM 595 N N . TYR A 1 76 ? -8.544 2.250 35.090 1.00 87.38 76 TYR A N 1
ATOM 596 C CA . TYR A 1 76 ? -7.428 1.551 34.467 1.00 87.38 76 TYR A CA 1
ATOM 597 C C . TYR A 1 76 ? -6.241 2.492 34.388 1.00 87.38 76 TYR A C 1
ATOM 599 O O . TYR A 1 76 ? -6.344 3.530 33.748 1.00 87.38 76 TYR A O 1
ATOM 607 N N . PHE A 1 77 ? -5.147 2.162 35.070 1.00 92.50 77 PHE A N 1
ATOM 608 C CA . PHE A 1 77 ? -3.923 2.958 35.089 1.00 92.50 77 PHE A CA 1
ATOM 609 C C . PHE A 1 77 ? -2.731 2.032 34.867 1.00 92.50 77 PHE A C 1
ATOM 611 O O . PHE A 1 77 ? -2.497 1.099 35.642 1.00 92.50 77 PHE A O 1
ATOM 618 N N . LYS A 1 78 ? -1.989 2.279 33.791 1.00 93.38 78 LYS A N 1
ATOM 619 C CA . LYS A 1 78 ? -0.782 1.543 33.426 1.00 93.38 78 LYS A CA 1
ATOM 620 C C . LYS A 1 78 ? 0.339 2.537 33.179 1.00 93.38 78 LYS A C 1
ATOM 622 O O . LYS A 1 78 ? 0.146 3.529 32.481 1.00 93.38 78 LYS A O 1
ATOM 627 N N . GLN A 1 79 ? 1.493 2.252 33.767 1.00 91.94 79 GLN A N 1
ATOM 628 C CA . GLN A 1 79 ? 2.701 3.041 33.575 1.00 91.94 79 GLN A CA 1
ATOM 629 C C . GLN A 1 79 ? 3.651 2.325 32.635 1.00 91.94 79 GLN A C 1
ATOM 631 O O . GLN A 1 79 ? 3.686 1.094 32.620 1.00 91.94 79 GLN A O 1
ATOM 636 N N . ALA A 1 80 ? 4.448 3.111 31.924 1.00 89.81 80 ALA A N 1
ATOM 637 C CA . ALA A 1 80 ? 5.541 2.624 31.100 1.00 89.81 80 ALA A CA 1
ATOM 638 C C . ALA A 1 80 ? 5.145 1.507 30.105 1.00 89.81 80 ALA A C 1
ATOM 640 O O . ALA A 1 80 ? 5.773 0.451 30.053 1.00 89.81 80 ALA A O 1
ATOM 641 N N . ILE A 1 81 ? 4.107 1.744 29.295 1.00 92.44 81 ILE A N 1
ATOM 642 C CA . ILE A 1 81 ? 3.653 0.795 28.265 1.00 92.44 81 ILE A CA 1
ATOM 643 C C . ILE A 1 81 ? 3.820 1.346 26.847 1.00 92.44 81 ILE A C 1
ATOM 645 O O . ILE A 1 81 ? 3.660 2.540 26.608 1.00 92.44 81 ILE A O 1
ATOM 649 N N . SER A 1 82 ? 4.154 0.471 25.897 1.00 91.00 82 SER A N 1
ATOM 650 C CA . SER A 1 82 ? 4.416 0.829 24.494 1.00 91.00 82 SER A CA 1
ATOM 651 C C . SER A 1 82 ? 3.306 0.402 23.529 1.00 91.00 82 SER A C 1
ATOM 653 O O . SER A 1 82 ? 3.168 0.972 22.447 1.00 91.00 82 SER A O 1
ATOM 655 N N . THR A 1 83 ? 2.516 -0.614 23.871 1.00 93.31 83 THR A N 1
ATOM 656 C CA . THR A 1 83 ? 1.382 -1.105 23.073 1.00 93.31 83 THR A CA 1
ATOM 657 C C . THR A 1 83 ? 0.394 -1.800 24.000 1.00 93.31 83 THR A C 1
ATOM 659 O O . THR A 1 83 ? 0.820 -2.596 24.835 1.00 93.31 83 THR A O 1
ATOM 662 N N . GLU A 1 84 ? -0.897 -1.504 23.869 1.00 92.50 84 GLU A N 1
ATOM 663 C CA . GLU A 1 84 ? -1.952 -2.108 24.690 1.00 92.50 84 GLU A CA 1
ATOM 664 C C . GLU A 1 84 ? -3.318 -1.997 24.003 1.00 92.50 84 GLU A C 1
ATOM 666 O O . GLU A 1 84 ? -3.609 -0.989 23.352 1.00 92.50 84 GLU A O 1
ATOM 671 N N . ASP A 1 85 ? -4.158 -3.012 24.226 1.00 91.81 85 ASP A N 1
ATOM 672 C CA . ASP A 1 85 ? -5.546 -3.070 23.769 1.00 91.81 85 ASP A CA 1
ATOM 673 C C . ASP A 1 85 ? -6.471 -3.225 24.984 1.00 91.81 85 ASP A C 1
ATOM 675 O O . ASP A 1 85 ? -6.679 -4.323 25.506 1.00 91.81 85 ASP A O 1
ATOM 679 N N . TYR A 1 86 ? -7.055 -2.119 25.449 1.00 92.06 86 TYR A N 1
ATOM 680 C CA . TYR A 1 86 ? -7.924 -2.118 26.624 1.00 92.06 86 TYR A CA 1
ATOM 681 C C . TYR A 1 86 ? -9.399 -2.025 26.236 1.00 92.06 86 TYR A C 1
ATOM 683 O O . TYR A 1 86 ? -9.814 -1.087 25.561 1.00 92.06 86 TYR A O 1
ATOM 691 N N . SER A 1 87 ? -10.201 -2.991 26.690 1.00 91.62 87 SER A N 1
ATOM 692 C CA . SER A 1 87 ? -11.657 -3.007 26.507 1.00 91.62 87 SER A CA 1
ATOM 693 C C . SER A 1 87 ? -12.369 -2.950 27.851 1.00 91.62 87 SER A C 1
ATOM 695 O O . SER A 1 87 ? -12.085 -3.769 28.725 1.00 91.62 87 SER A O 1
ATOM 697 N N . PHE A 1 88 ? -13.329 -2.041 27.9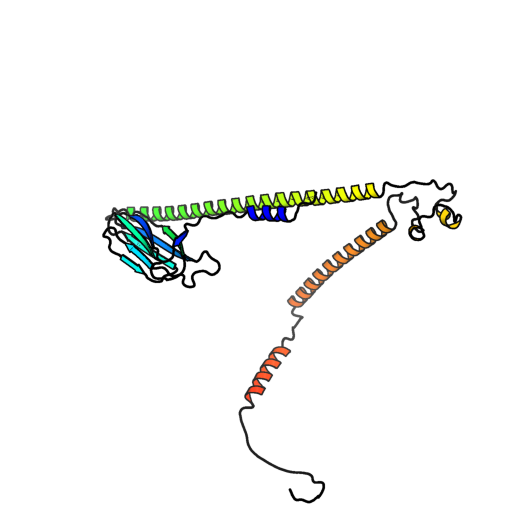94 1.00 90.44 88 PHE A N 1
ATOM 698 C CA . PHE A 1 88 ? -14.169 -1.930 29.187 1.00 90.44 88 PHE A CA 1
ATOM 699 C C . PHE A 1 88 ? -15.639 -1.716 28.815 1.00 90.44 88 PHE A C 1
ATOM 701 O O . PHE A 1 88 ? -15.961 -1.372 27.677 1.00 90.44 88 PHE A O 1
ATOM 708 N N . THR A 1 89 ? -16.521 -1.950 29.784 1.00 90.44 89 THR A N 1
ATOM 709 C CA . THR A 1 89 ? -17.962 -1.696 29.676 1.00 90.44 89 THR A CA 1
ATOM 710 C C . THR A 1 89 ? -18.322 -0.546 30.610 1.00 90.44 89 THR A C 1
ATOM 712 O O . THR A 1 89 ? -17.893 -0.540 31.765 1.00 90.44 89 THR A O 1
ATOM 715 N N . ALA A 1 90 ? -19.071 0.435 30.115 1.00 91.19 90 ALA A N 1
ATOM 716 C CA . ALA A 1 90 ? -19.480 1.606 30.876 1.00 91.19 90 ALA A CA 1
ATOM 717 C C . ALA A 1 90 ? -20.508 1.232 31.956 1.00 91.19 90 ALA A C 1
ATOM 719 O O . ALA A 1 90 ? -21.522 0.594 31.685 1.00 91.19 90 ALA A O 1
ATOM 720 N N . HIS A 1 91 ? -20.252 1.633 33.201 1.00 89.38 91 HIS A N 1
ATOM 721 C CA . HIS A 1 91 ? -21.150 1.359 34.331 1.00 89.38 91 HIS A CA 1
ATOM 722 C C . HIS A 1 91 ? -22.192 2.458 34.543 1.00 89.38 91 HIS A C 1
ATOM 724 O O . HIS A 1 91 ? -23.216 2.230 35.188 1.00 89.38 91 HIS A O 1
ATOM 730 N N . MET A 1 92 ? -21.914 3.654 34.032 1.00 89.81 92 MET A N 1
ATOM 731 C CA . MET A 1 92 ? -22.735 4.840 34.202 1.00 89.81 92 MET A CA 1
ATOM 732 C C . MET A 1 92 ? -22.756 5.643 32.908 1.00 89.81 92 MET A C 1
ATOM 734 O O . MET A 1 92 ? -21.758 5.703 32.194 1.00 89.81 92 MET A O 1
ATOM 738 N N . ASP A 1 93 ? -23.873 6.319 32.657 1.00 91.88 93 ASP A N 1
ATOM 739 C CA . ASP A 1 93 ? -23.979 7.263 31.551 1.00 91.88 93 ASP A CA 1
ATOM 740 C C . ASP A 1 93 ? -23.046 8.455 31.785 1.00 91.88 93 ASP A C 1
ATOM 742 O O . ASP A 1 93 ? -23.069 9.091 32.847 1.00 91.88 93 ASP A O 1
ATOM 746 N N . GLY A 1 94 ? -22.250 8.807 30.778 1.00 92.25 94 GLY A N 1
ATOM 747 C CA . GLY A 1 94 ? -21.489 10.044 30.807 1.00 92.25 94 GLY A CA 1
ATOM 748 C C . GLY A 1 94 ? -20.230 10.049 29.954 1.00 92.25 94 GLY A C 1
ATOM 749 O O . GLY A 1 94 ? -20.018 9.236 29.059 1.00 92.25 94 GLY A O 1
ATOM 750 N N . LYS A 1 95 ? -19.388 11.045 30.234 1.00 93.81 95 LYS A N 1
ATOM 751 C CA . LYS A 1 95 ? -18.144 11.303 29.513 1.00 93.81 95 LYS A CA 1
ATOM 752 C C . LYS A 1 95 ? -16.988 10.514 30.122 1.00 93.81 95 LYS A C 1
ATOM 754 O O . LYS A 1 95 ? -16.515 10.854 31.205 1.00 93.81 95 LYS A O 1
ATOM 759 N N . TYR A 1 96 ? -16.510 9.522 29.384 1.00 93.94 96 TYR A N 1
ATOM 760 C CA . TYR A 1 96 ? -15.296 8.779 29.693 1.00 93.94 96 TYR A CA 1
ATOM 761 C C . TYR A 1 96 ? -14.096 9.481 29.067 1.00 93.94 96 TYR A C 1
ATOM 763 O O . TYR A 1 96 ? -14.152 9.906 27.912 1.00 93.94 96 TYR A O 1
ATOM 771 N N . ILE A 1 97 ? -13.014 9.628 29.828 1.00 94.75 97 ILE A N 1
ATOM 772 C CA . ILE A 1 97 ? -11.804 10.335 29.392 1.00 94.75 97 ILE A CA 1
ATOM 773 C C . ILE A 1 97 ? -10.640 9.356 29.409 1.00 94.75 97 ILE A C 1
ATOM 775 O O . ILE A 1 97 ? -10.386 8.720 30.424 1.00 94.75 97 ILE A O 1
ATOM 779 N N . TYR A 1 98 ? -9.904 9.259 28.310 1.00 94.06 98 TYR A N 1
ATOM 780 C CA . TYR A 1 98 ? -8.683 8.463 28.232 1.00 94.06 98 TYR A CA 1
ATOM 781 C C . TYR A 1 98 ? -7.506 9.364 27.881 1.00 94.06 98 TYR A C 1
ATOM 783 O O . TYR A 1 98 ? -7.604 10.238 27.017 1.00 94.06 98 TYR A O 1
ATOM 791 N N . CYS A 1 99 ? -6.401 9.179 28.592 1.00 94.44 99 CYS A N 1
ATOM 792 C CA . CYS A 1 99 ? -5.247 10.062 28.529 1.00 94.44 99 CYS A CA 1
ATOM 793 C C . CYS A 1 99 ? -3.968 9.278 28.262 1.00 94.44 99 CYS A C 1
ATOM 795 O O . CYS A 1 99 ? -3.755 8.204 28.824 1.00 94.44 99 CYS A O 1
ATOM 797 N N . PHE A 1 100 ? -3.095 9.884 27.465 1.00 94.56 100 PHE A N 1
ATOM 798 C CA . PHE A 1 100 ? -1.714 9.474 27.256 1.00 94.56 100 PHE A CA 1
ATOM 799 C C . PHE A 1 100 ? -0.809 10.533 27.880 1.00 94.56 100 PHE A C 1
ATOM 801 O O . PHE A 1 100 ? -0.970 11.721 27.602 1.00 94.56 100 PHE A O 1
ATOM 808 N N . SER A 1 101 ? 0.139 10.133 28.721 1.00 92.50 101 SER A N 1
ATOM 809 C CA . SER A 1 101 ? 1.084 11.053 29.357 1.00 92.50 101 SER A CA 1
ATOM 810 C C . SER A 1 101 ? 2.517 10.699 29.015 1.00 92.50 101 SER A C 1
ATOM 812 O O . SER A 1 101 ? 2.885 9.528 28.981 1.00 92.50 101 SER A O 1
ATOM 814 N N . ASN A 1 102 ? 3.312 11.744 28.793 1.00 90.25 102 ASN A N 1
ATOM 815 C CA . ASN A 1 102 ? 4.761 11.730 28.643 1.00 90.25 102 ASN A CA 1
ATOM 816 C C . ASN A 1 102 ? 5.423 12.613 29.727 1.00 90.25 102 ASN A C 1
ATOM 818 O O . ASN A 1 102 ? 6.437 13.266 29.489 1.00 90.25 102 ASN A O 1
ATOM 822 N N . GLU A 1 103 ? 4.810 12.713 30.913 1.00 86.88 103 GLU A N 1
ATOM 823 C CA . GLU A 1 103 ? 5.295 13.566 32.009 1.00 86.88 103 GLU A CA 1
ATOM 824 C C . GLU A 1 103 ? 6.535 12.997 32.721 1.00 86.88 103 GLU A C 1
ATOM 826 O O . GLU A 1 103 ? 7.404 13.767 33.136 1.00 86.88 103 GLU A O 1
ATOM 831 N N . GLY A 1 104 ? 6.641 11.666 32.816 1.00 75.19 104 GLY A N 1
ATOM 832 C CA . GLY A 1 104 ? 7.689 10.958 33.561 1.00 75.19 104 GLY A CA 1
ATOM 833 C C . GLY A 1 104 ? 9.032 10.785 32.841 1.00 75.19 104 GLY A C 1
ATOM 834 O O . GLY A 1 104 ? 9.998 10.354 33.469 1.00 75.19 104 GLY A O 1
ATOM 835 N N . TRP A 1 105 ? 9.128 11.130 31.551 1.00 72.81 105 TRP A N 1
ATOM 836 C CA . TRP A 1 105 ? 10.350 10.958 30.755 1.00 72.81 105 TRP A CA 1
ATOM 837 C C . TRP A 1 105 ? 10.975 12.301 30.382 1.00 72.81 105 TRP A C 1
ATOM 839 O O . TRP A 1 105 ? 10.300 13.230 29.954 1.00 72.81 105 TRP A O 1
ATOM 849 N N . THR A 1 106 ? 12.294 12.398 30.535 1.00 64.25 106 THR A N 1
ATOM 850 C CA . THR A 1 106 ? 13.018 13.673 30.606 1.00 64.25 106 THR A CA 1
ATOM 851 C C . THR A 1 106 ? 13.502 14.267 29.287 1.00 64.25 106 THR A C 1
ATOM 853 O O . THR A 1 106 ? 14.123 15.324 29.350 1.00 64.25 106 THR A O 1
ATOM 856 N N . SER A 1 107 ? 13.293 13.676 28.097 1.00 57.50 107 SER A N 1
ATOM 857 C CA . SER A 1 107 ? 13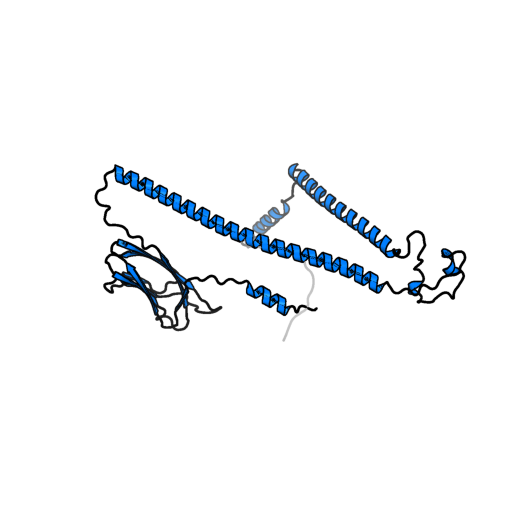.988 14.266 26.931 1.00 57.50 107 SER A CA 1
ATOM 858 C C . SER A 1 107 ? 13.415 14.146 25.524 1.00 57.50 107 SER A C 1
ATOM 860 O O . SER A 1 107 ? 13.985 14.797 24.655 1.00 57.50 107 SER A O 1
ATOM 862 N N . ASN A 1 108 ? 12.342 13.412 25.223 1.00 74.94 108 ASN A N 1
ATOM 863 C CA . ASN A 1 108 ? 11.953 13.267 23.812 1.00 74.94 108 ASN A CA 1
ATOM 864 C C . ASN A 1 108 ? 10.436 13.247 23.587 1.00 74.94 108 ASN A C 1
ATOM 866 O O . ASN A 1 108 ? 9.665 12.778 24.429 1.00 74.94 108 ASN A O 1
ATOM 870 N N . SER A 1 109 ? 10.019 13.789 22.440 1.00 83.94 109 SER A N 1
ATOM 871 C CA . SER A 1 109 ? 8.654 13.662 21.936 1.00 83.94 109 SER A CA 1
ATOM 872 C C . SER A 1 109 ? 8.397 12.241 21.446 1.00 83.94 109 SER A C 1
ATOM 874 O O . SER A 1 109 ? 9.273 11.616 20.851 1.00 83.94 109 SER A O 1
ATOM 876 N N . LYS A 1 110 ? 7.183 11.751 21.675 1.00 87.25 110 LYS A N 1
ATOM 877 C CA . LYS A 1 110 ? 6.725 10.421 21.270 1.00 87.25 110 LYS A CA 1
ATOM 878 C C . LYS A 1 110 ? 5.548 10.567 20.317 1.00 87.25 110 LYS A C 1
ATOM 880 O O . LYS A 1 110 ? 4.789 11.533 20.408 1.00 87.25 110 LYS A O 1
ATOM 885 N N . GLU A 1 111 ? 5.372 9.609 19.423 1.00 89.62 111 GLU A N 1
ATOM 886 C CA . GLU A 1 111 ? 4.182 9.527 18.585 1.00 89.62 111 GLU A CA 1
ATOM 887 C C . GLU A 1 111 ? 3.295 8.389 19.070 1.00 89.62 111 GLU A C 1
ATOM 889 O O . GLU A 1 111 ? 3.772 7.285 19.301 1.00 89.62 111 GLU A O 1
ATOM 894 N N . VAL A 1 112 ? 1.999 8.644 19.218 1.00 91.31 112 VAL A N 1
ATOM 895 C CA . VAL A 1 112 ? 1.030 7.608 19.580 1.00 91.31 112 VAL A CA 1
ATOM 896 C C . VAL A 1 112 ? 0.023 7.476 18.455 1.00 91.31 112 VAL A C 1
ATOM 898 O O . VAL A 1 112 ? -0.704 8.418 18.134 1.00 91.31 112 VAL A O 1
ATOM 901 N N . SER A 1 113 ? -0.013 6.296 17.842 1.00 91.88 113 SER A N 1
ATOM 902 C CA . SER A 1 113 ? -1.102 5.905 16.957 1.00 91.88 113 SER A CA 1
ATOM 903 C C . SER A 1 113 ? -2.129 5.162 17.790 1.00 91.88 113 SER A C 1
ATOM 905 O O . SER A 1 113 ? -1.813 4.131 18.380 1.00 91.88 113 SER A O 1
ATOM 907 N N . PHE A 1 114 ? -3.341 5.699 17.873 1.00 91.81 114 PHE A N 1
ATOM 908 C CA . PHE A 1 114 ? -4.419 5.079 18.631 1.00 91.81 114 PHE A CA 1
ATOM 909 C C . PHE A 1 114 ? -5.666 4.930 17.774 1.00 91.81 114 PHE A C 1
ATOM 911 O O . PHE A 1 114 ? -5.863 5.634 16.780 1.00 91.81 114 PHE A O 1
ATOM 918 N N . ASN A 1 115 ? -6.500 3.982 18.175 1.00 89.94 115 ASN A N 1
ATOM 919 C CA . ASN A 1 115 ? -7.754 3.683 17.527 1.00 89.94 115 ASN A CA 1
ATOM 920 C C . ASN A 1 115 ? -8.816 3.356 18.572 1.00 89.94 115 ASN A C 1
ATOM 922 O O . ASN A 1 115 ? -8.541 2.637 19.536 1.00 89.94 115 ASN A O 1
ATOM 926 N N . VAL A 1 116 ? -10.013 3.895 18.370 1.00 88.00 116 VAL A N 1
ATOM 927 C CA . VAL A 1 116 ? -11.154 3.702 19.264 1.00 88.00 116 VAL A CA 1
ATOM 928 C C . VAL A 1 116 ? -12.257 3.028 18.475 1.00 88.00 116 VAL A C 1
ATOM 930 O O . VAL A 1 116 ? -12.743 3.579 17.491 1.00 88.00 116 VAL A O 1
ATOM 933 N N . HIS A 1 117 ? -12.645 1.835 18.916 1.00 80.25 117 HIS A N 1
ATOM 934 C CA . HIS A 1 117 ? -13.692 1.042 18.279 1.00 80.25 117 HIS A CA 1
ATOM 935 C C . HIS A 1 117 ? -14.622 0.439 19.324 1.00 80.25 117 HIS A C 1
ATOM 937 O O . HIS A 1 117 ? -14.221 0.198 20.461 1.00 80.25 117 HIS A O 1
ATOM 943 N N . GLY A 1 118 ? -15.850 0.123 18.911 1.00 66.19 118 GLY A N 1
ATOM 944 C CA . GLY A 1 118 ? -16.698 -0.801 19.660 1.00 66.19 118 GLY A CA 1
ATOM 945 C C . GLY A 1 118 ? -17.861 -0.213 20.451 1.00 66.19 118 GLY A C 1
ATOM 946 O O . GLY A 1 118 ? -18.411 -0.985 21.225 1.00 66.19 118 GLY A O 1
ATOM 947 N N . ILE A 1 119 ? -18.276 1.046 20.226 1.00 64.69 119 ILE A N 1
ATOM 948 C CA . ILE A 1 119 ? -19.535 1.618 20.760 1.00 64.69 119 ILE A CA 1
ATOM 949 C C . ILE A 1 119 ? -20.765 0.856 20.235 1.00 64.69 119 ILE A C 1
ATOM 951 O O . ILE A 1 119 ? -21.453 1.275 19.306 1.00 64.69 119 ILE A O 1
ATOM 955 N N . VAL A 1 120 ? -21.003 -0.325 20.794 1.00 59.38 120 VAL A N 1
ATOM 956 C CA . VAL A 1 120 ? -22.164 -1.163 20.514 1.00 59.38 120 VAL A CA 1
ATOM 957 C C . VAL A 1 120 ? -23.106 -1.001 21.692 1.00 59.38 120 VAL A C 1
ATOM 959 O O . VAL A 1 120 ? -22.812 -1.479 22.785 1.00 59.38 120 VAL A O 1
ATOM 962 N N . TYR A 1 121 ? -24.224 -0.320 21.445 1.00 53.72 121 TYR A N 1
ATOM 963 C CA . TYR A 1 121 ? -25.328 -0.237 22.389 1.00 53.72 121 TYR A CA 1
ATOM 964 C C . TYR A 1 121 ? -25.883 -1.640 22.608 1.00 53.72 121 TYR A C 1
ATOM 966 O O . TYR A 1 121 ? -26.365 -2.267 21.660 1.00 53.72 121 TYR A O 1
ATOM 974 N N . VAL A 1 122 ? -25.788 -2.145 23.837 1.00 57.38 122 VAL A N 1
ATOM 975 C CA . VAL A 1 122 ? -26.427 -3.400 24.236 1.00 57.38 122 VAL A CA 1
ATOM 976 C C . VAL A 1 122 ? -27.774 -3.030 24.862 1.00 57.38 122 VAL A C 1
ATOM 978 O O . VAL A 1 122 ? -27.812 -2.646 26.028 1.00 57.38 122 VAL A O 1
ATOM 981 N N . PRO A 1 123 ? -28.898 -3.072 24.122 1.00 58.81 123 PRO A N 1
ATOM 982 C CA . PRO A 1 123 ? -30.188 -2.728 24.704 1.00 58.81 123 PRO A CA 1
ATOM 983 C C . PRO A 1 123 ? -30.560 -3.708 25.828 1.00 58.81 123 PRO A C 1
ATOM 985 O O . PRO A 1 123 ? -30.708 -4.904 25.587 1.00 58.81 123 PRO A O 1
ATOM 988 N N . GLU A 1 124 ? -30.835 -3.175 27.025 1.00 52.53 124 GLU A N 1
ATOM 989 C CA . GLU A 1 124 ? -31.243 -3.869 28.273 1.00 52.53 124 GLU A CA 1
ATOM 990 C C . GLU A 1 124 ? -32.550 -4.707 28.143 1.00 52.53 124 GLU A C 1
ATOM 992 O O . GLU A 1 124 ? -32.992 -5.367 29.081 1.00 52.53 124 GLU A O 1
ATOM 997 N N . SER A 1 125 ? -33.173 -4.749 26.959 1.00 55.81 125 SER A N 1
ATOM 998 C CA . SER A 1 125 ? -34.449 -5.431 26.668 1.00 55.81 125 SER A CA 1
ATOM 999 C C . SER A 1 125 ? -34.386 -6.965 26.526 1.00 55.81 125 SER A C 1
ATOM 1001 O O . SER A 1 125 ? -35.322 -7.574 26.010 1.00 55.81 125 SER A O 1
ATOM 1003 N N . GLU A 1 126 ? -33.315 -7.620 26.972 1.00 55.50 126 GLU A N 1
ATOM 1004 C CA . GLU A 1 126 ? -33.118 -9.067 26.772 1.00 55.50 126 GLU A CA 1
ATOM 1005 C C . GLU A 1 126 ? -33.642 -9.958 27.918 1.00 55.50 126 GLU A C 1
ATOM 1007 O O . GLU A 1 126 ? -33.479 -11.178 27.904 1.00 55.50 126 GLU A O 1
ATOM 1012 N N . TYR A 1 127 ? -34.344 -9.396 28.905 1.00 53.56 127 TYR A N 1
ATOM 1013 C CA . TYR A 1 127 ? -34.903 -10.187 30.004 1.00 53.56 127 TYR A CA 1
ATOM 1014 C C . TYR A 1 127 ? -36.334 -10.672 29.710 1.00 53.56 127 TYR A C 1
ATOM 1016 O O . TYR A 1 127 ? -37.307 -9.947 29.901 1.00 53.56 127 TYR A O 1
ATOM 1024 N N . LYS A 1 128 ? -36.414 -11.962 29.340 1.00 57.69 128 LYS A N 1
ATOM 1025 C CA . LYS A 1 128 ? -37.575 -12.814 28.982 1.00 57.69 128 LYS A CA 1
ATOM 1026 C C . LYS A 1 128 ? -37.886 -12.867 27.490 1.00 57.69 128 LYS A C 1
ATOM 1028 O O . LYS A 1 128 ? -38.837 -12.260 27.012 1.00 57.69 128 LYS A O 1
ATOM 1033 N N . GLN A 1 129 ? -37.121 -13.688 26.782 1.00 57.06 129 GLN A N 1
ATOM 1034 C CA . GLN A 1 129 ? -37.483 -14.132 25.444 1.00 57.06 129 GLN A CA 1
ATOM 1035 C C . GLN A 1 129 ? -38.086 -15.531 25.491 1.00 57.06 129 GLN A C 1
ATOM 1037 O O . GLN A 1 129 ? -37.573 -16.415 26.179 1.00 57.06 129 GLN A O 1
ATOM 1042 N N . ASP A 1 130 ? -39.186 -15.710 24.767 1.00 73.00 130 ASP A N 1
ATOM 1043 C CA . ASP A 1 130 ? -39.740 -17.020 24.443 1.00 73.00 130 ASP A CA 1
ATOM 1044 C C . ASP A 1 130 ? -38.643 -17.836 23.719 1.00 73.00 130 ASP A C 1
ATOM 1046 O O . ASP A 1 130 ? -37.937 -17.266 22.879 1.00 73.00 130 ASP A O 1
ATOM 1050 N N . PRO A 1 131 ? -38.423 -19.133 24.015 1.00 77.88 131 PRO A N 1
ATOM 1051 C CA . PRO A 1 131 ? -37.417 -19.957 23.331 1.00 77.88 131 PRO A CA 1
ATOM 1052 C C . PRO A 1 131 ? -37.471 -19.886 21.795 1.00 77.88 131 PRO A C 1
ATOM 1054 O O . PRO A 1 131 ? -36.446 -20.079 21.143 1.00 77.88 131 PRO A O 1
ATOM 1057 N N . LEU A 1 132 ? -38.633 -19.577 21.209 1.00 82.00 132 LEU A N 1
ATOM 1058 C CA . LEU A 1 132 ? -38.769 -19.353 19.769 1.00 82.00 132 LEU A CA 1
ATOM 1059 C C . LEU A 1 132 ? -38.118 -18.037 19.300 1.00 82.00 132 LEU A C 1
ATOM 1061 O O . LEU A 1 132 ? -37.424 -18.028 18.284 1.00 82.00 132 LEU A O 1
ATOM 1065 N N . ASP A 1 133 ? -38.293 -16.944 20.047 1.00 77.75 133 ASP A N 1
ATOM 1066 C CA . ASP A 1 133 ? -37.696 -15.640 19.726 1.00 77.75 133 ASP A CA 1
ATOM 1067 C C . ASP A 1 133 ? -36.168 -15.674 19.838 1.00 77.75 133 ASP A C 1
ATOM 1069 O O . ASP A 1 133 ? -35.473 -15.016 19.060 1.00 77.75 133 ASP A O 1
ATOM 1073 N N . ALA A 1 134 ? -35.645 -16.472 20.774 1.00 80.12 134 ALA A N 1
ATOM 1074 C CA . ALA A 1 134 ? -34.210 -16.685 20.933 1.00 80.12 134 ALA A CA 1
ATOM 1075 C C . ALA A 1 134 ? -33.592 -17.366 19.698 1.00 80.12 134 ALA A C 1
ATOM 1077 O O . ALA A 1 134 ? -32.540 -16.942 19.219 1.00 80.12 134 ALA A O 1
ATOM 1078 N N . GLU A 1 135 ? -34.254 -18.379 19.129 1.00 87.12 135 GLU A N 1
ATOM 1079 C CA . GLU A 1 135 ? -33.745 -19.081 17.942 1.00 87.12 135 GLU A CA 1
ATOM 1080 C C . GLU A 1 135 ? -33.868 -18.225 16.667 1.00 87.12 135 GLU A C 1
ATOM 1082 O O . GLU A 1 135 ? -32.963 -18.216 15.830 1.00 87.12 135 GLU A O 1
ATOM 1087 N N . VAL A 1 136 ? -34.945 -17.438 16.533 1.00 87.88 136 VAL A N 1
ATOM 1088 C CA . VAL A 1 136 ? -35.109 -16.479 15.423 1.00 87.88 136 VAL A CA 1
ATOM 1089 C C . VAL A 1 136 ? -34.035 -15.392 15.472 1.00 87.88 136 VAL A C 1
ATOM 1091 O O . VAL A 1 136 ? -33.453 -15.065 14.434 1.00 87.88 136 VAL A O 1
ATOM 1094 N N . ARG A 1 137 ? -33.725 -14.860 16.660 1.00 81.69 137 ARG A N 1
ATOM 1095 C CA . ARG A 1 137 ? -32.620 -13.906 16.838 1.00 81.69 137 ARG A CA 1
ATOM 1096 C C . ARG A 1 137 ? -31.278 -14.537 16.522 1.00 81.69 137 ARG A C 1
ATOM 1098 O O . ARG A 1 137 ? -30.534 -13.970 15.737 1.00 81.69 137 ARG A O 1
ATOM 1105 N N . ARG A 1 138 ? -31.023 -15.759 16.990 1.00 86.31 138 ARG A N 1
ATOM 1106 C CA . ARG A 1 138 ? -29.792 -16.485 16.662 1.00 86.31 138 ARG A CA 1
ATOM 1107 C C . ARG A 1 138 ? -29.594 -16.657 15.152 1.00 86.31 138 ARG A C 1
ATOM 1109 O O . ARG A 1 138 ? -28.482 -16.487 14.653 1.00 86.31 138 ARG A O 1
ATOM 1116 N N . LEU A 1 139 ? -30.658 -16.976 14.414 1.00 93.12 139 LEU A N 1
ATOM 1117 C CA . LEU A 1 139 ? -30.609 -17.062 12.953 1.00 93.12 139 LEU A CA 1
ATOM 1118 C C . LEU A 1 139 ? -30.404 -15.685 12.303 1.00 93.12 139 LEU A C 1
ATOM 1120 O O . LEU A 1 139 ? -29.640 -15.571 11.345 1.00 93.12 139 LEU A O 1
ATOM 1124 N N . SER A 1 140 ? -31.070 -14.651 12.820 1.00 90.69 140 SER A N 1
ATOM 1125 C CA . SER A 1 140 ? -30.904 -13.264 12.374 1.00 90.69 140 SER A CA 1
ATOM 1126 C C . SER A 1 140 ? -29.465 -12.782 12.561 1.00 90.69 140 SER A C 1
ATOM 1128 O O . SER A 1 140 ? -28.892 -12.216 11.634 1.00 90.69 140 SER A O 1
ATOM 1130 N N . ASP A 1 141 ? -28.859 -13.065 13.711 1.00 90.25 141 ASP A N 1
ATOM 1131 C CA . ASP A 1 141 ? -27.485 -12.689 14.036 1.00 90.25 141 ASP A CA 1
ATOM 1132 C C . ASP A 1 141 ? -26.485 -13.440 13.153 1.00 90.25 141 ASP A C 1
ATOM 1134 O O . ASP A 1 141 ? -25.565 -12.838 12.601 1.00 90.25 141 ASP A O 1
ATOM 1138 N N . ALA A 1 142 ? -26.707 -14.738 12.920 1.00 92.81 142 ALA A N 1
ATOM 1139 C CA . ALA A 1 142 ? -25.894 -15.517 11.987 1.00 92.81 142 ALA A CA 1
ATOM 1140 C C . ALA A 1 142 ? -26.003 -14.989 10.542 1.00 92.81 142 ALA A C 1
ATOM 1142 O O . ALA A 1 142 ? -25.004 -14.908 9.827 1.00 92.81 142 ALA A O 1
ATOM 1143 N N . LEU A 1 143 ? -27.202 -14.596 10.099 1.00 95.88 143 LEU A N 1
ATOM 1144 C CA . LEU A 1 143 ? -27.408 -13.984 8.782 1.00 95.88 143 LEU A CA 1
ATOM 1145 C C . LEU A 1 143 ? -26.769 -12.596 8.682 1.00 95.88 143 LEU A C 1
ATOM 1147 O O . LEU A 1 143 ? -26.198 -12.272 7.639 1.00 95.88 143 LEU A O 1
ATOM 1151 N N . ALA A 1 144 ? -26.844 -11.793 9.744 1.00 91.44 144 ALA A N 1
ATOM 1152 C CA . ALA A 1 144 ? -26.173 -10.501 9.824 1.00 91.44 144 ALA A CA 1
ATOM 1153 C C . ALA A 1 144 ? -24.653 -10.677 9.714 1.00 91.44 144 ALA A C 1
ATOM 1155 O O . ALA A 1 144 ? -24.027 -10.032 8.875 1.00 91.44 144 ALA A O 1
ATOM 1156 N N . GLN A 1 145 ? -24.085 -11.645 10.437 1.00 93.81 145 GLN A N 1
ATOM 1157 C CA . GLN A 1 145 ? -22.667 -11.982 10.353 1.00 93.81 145 GLN A CA 1
ATOM 1158 C C . GLN A 1 145 ? -22.252 -12.384 8.927 1.00 93.81 145 GLN A C 1
ATOM 1160 O O . GLN A 1 145 ? -21.276 -11.859 8.391 1.00 93.81 145 GLN A O 1
ATOM 1165 N N . VAL A 1 146 ? -23.008 -13.270 8.268 1.00 96.62 146 VAL A N 1
ATOM 1166 C CA . VAL A 1 146 ? -22.714 -13.681 6.881 1.00 96.62 146 VAL A CA 1
ATOM 1167 C C . VAL A 1 146 ? -22.820 -12.500 5.914 1.00 96.62 146 VAL A C 1
ATOM 1169 O O . VAL A 1 146 ? -22.003 -12.369 4.999 1.00 96.62 146 VAL A O 1
ATOM 1172 N N . LYS A 1 147 ? -23.811 -11.622 6.098 1.00 95.25 147 LYS A N 1
ATOM 1173 C CA . LYS A 1 147 ? -23.980 -10.417 5.277 1.00 95.25 147 LYS A CA 1
ATOM 1174 C C . LYS A 1 147 ? -22.795 -9.465 5.427 1.00 95.25 147 LYS A C 1
ATOM 1176 O O . LYS A 1 147 ? -22.345 -8.898 4.425 1.00 95.25 147 LYS A O 1
ATOM 1181 N N . ASP A 1 148 ? -22.282 -9.305 6.639 1.00 94.75 148 ASP A N 1
ATOM 1182 C CA . ASP A 1 148 ? -21.119 -8.464 6.909 1.00 94.75 148 ASP A CA 1
ATOM 1183 C C . ASP A 1 148 ? -19.855 -9.056 6.274 1.00 94.75 148 ASP A C 1
ATOM 1185 O O . ASP A 1 148 ? -19.114 -8.342 5.590 1.00 94.75 148 ASP A O 1
ATOM 1189 N N . GLU A 1 149 ? -19.657 -10.375 6.366 1.00 95.12 149 GLU A N 1
ATOM 1190 C CA . GLU A 1 149 ? -18.554 -11.068 5.689 1.00 95.12 149 GLU A CA 1
ATOM 1191 C C . GLU A 1 149 ? -18.631 -10.934 4.161 1.00 95.12 149 GLU A C 1
ATOM 1193 O O . GLU A 1 149 ? -17.633 -10.616 3.505 1.00 95.12 149 GLU A O 1
ATOM 1198 N N . GLN A 1 150 ? -19.815 -11.116 3.570 1.00 94.56 150 GLN A N 1
ATOM 1199 C CA . GLN A 1 150 ? -20.023 -10.912 2.134 1.00 94.56 150 GLN A CA 1
ATOM 1200 C C . GLN A 1 150 ? -19.732 -9.467 1.724 1.00 94.56 150 GLN A C 1
ATOM 1202 O O . GLN A 1 150 ? -19.052 -9.232 0.721 1.00 94.56 150 GLN A O 1
ATOM 1207 N N . SER A 1 151 ? -20.200 -8.497 2.510 1.00 94.00 151 SER A N 1
ATOM 1208 C CA . SER A 1 151 ? -19.964 -7.073 2.256 1.00 94.00 151 SER A CA 1
ATOM 1209 C C . SER A 1 151 ? -18.472 -6.745 2.299 1.00 94.00 151 SER A C 1
ATOM 1211 O O . SER A 1 151 ? -17.963 -6.064 1.404 1.00 94.00 151 SER A O 1
ATOM 1213 N N . TYR A 1 152 ? -17.747 -7.300 3.273 1.00 94.81 152 TYR A N 1
ATOM 1214 C CA . TYR A 1 152 ? -16.294 -7.194 3.363 1.00 94.81 152 TYR A CA 1
ATOM 1215 C C . TYR A 1 152 ? -15.591 -7.800 2.138 1.00 94.81 152 TYR A C 1
ATOM 1217 O O . TYR A 1 152 ? -14.714 -7.160 1.551 1.00 94.81 152 TYR A O 1
ATOM 1225 N N . ILE A 1 153 ? -15.994 -9.001 1.701 1.00 95.25 153 ILE A N 1
ATOM 1226 C CA . ILE A 1 153 ? -15.417 -9.657 0.517 1.00 95.25 153 ILE A CA 1
ATOM 1227 C C . ILE A 1 153 ? -15.624 -8.797 -0.733 1.00 95.25 153 ILE A C 1
ATOM 1229 O O . ILE A 1 153 ? -14.666 -8.579 -1.477 1.00 95.25 153 ILE A O 1
ATOM 1233 N N . VAL A 1 154 ? -16.833 -8.264 -0.937 1.00 96.81 154 VAL A N 1
ATOM 1234 C CA . VAL A 1 154 ? -17.164 -7.409 -2.087 1.00 96.81 154 VAL A CA 1
ATOM 1235 C C . VAL A 1 154 ? -16.366 -6.104 -2.061 1.00 96.81 154 VAL A C 1
ATOM 1237 O O . VAL A 1 154 ? -15.845 -5.680 -3.094 1.00 96.81 154 VAL A O 1
ATOM 1240 N N . LEU A 1 155 ? -16.237 -5.456 -0.899 1.00 94.81 155 LEU A N 1
ATOM 1241 C CA . LEU A 1 155 ? -15.420 -4.247 -0.741 1.00 94.81 155 LEU A CA 1
ATOM 1242 C C . LEU A 1 155 ? -13.954 -4.520 -1.076 1.00 94.81 155 LEU A C 1
ATOM 1244 O O . LEU A 1 155 ? -13.353 -3.800 -1.876 1.00 94.81 155 LEU A O 1
ATOM 1248 N N . ARG A 1 156 ? -13.396 -5.597 -0.523 1.00 94.88 156 ARG A N 1
ATOM 1249 C CA . ARG A 1 156 ? -12.020 -6.021 -0.783 1.00 94.88 156 ARG A CA 1
ATOM 1250 C C . ARG A 1 156 ? -11.794 -6.341 -2.262 1.00 94.88 156 ARG A C 1
ATOM 1252 O O . ARG A 1 156 ? -10.785 -5.919 -2.823 1.00 94.88 156 ARG A O 1
ATOM 1259 N N . GLU A 1 157 ? -12.727 -7.032 -2.916 1.00 95.62 157 GLU A N 1
ATOM 1260 C CA . GLU A 1 157 ? -12.658 -7.308 -4.355 1.00 95.62 157 GLU A CA 1
ATOM 1261 C C . GLU A 1 157 ? -12.665 -6.012 -5.171 1.00 95.62 157 GLU A C 1
ATOM 1263 O O . GLU A 1 157 ? -11.820 -5.846 -6.049 1.00 95.62 157 GLU A O 1
ATOM 1268 N N . ARG A 1 158 ? -13.561 -5.063 -4.859 1.00 93.94 158 ARG A N 1
ATOM 1269 C CA . ARG A 1 158 ? -13.607 -3.759 -5.543 1.00 93.94 158 ARG A CA 1
ATOM 1270 C C . ARG A 1 158 ? -12.284 -3.015 -5.417 1.00 93.94 158 ARG A C 1
ATOM 1272 O O . ARG A 1 158 ? -11.796 -2.494 -6.416 1.00 93.94 158 ARG A O 1
ATOM 1279 N N . VAL A 1 159 ? -11.689 -2.995 -4.224 1.00 92.31 159 VAL A N 1
ATOM 1280 C CA . VAL A 1 159 ? -10.382 -2.362 -3.999 1.00 92.31 159 VAL A CA 1
ATOM 1281 C C . VAL A 1 159 ? -9.299 -3.069 -4.813 1.00 92.31 159 VAL A C 1
ATOM 1283 O O . VAL A 1 159 ? -8.626 -2.415 -5.606 1.00 92.31 159 VAL A O 1
ATOM 1286 N N . HIS A 1 160 ? -9.172 -4.396 -4.706 1.00 92.56 160 HIS A N 1
ATOM 1287 C CA . HIS A 1 160 ? -8.173 -5.146 -5.473 1.00 92.56 160 HIS A CA 1
ATOM 1288 C C . HIS A 1 160 ? -8.349 -4.984 -6.984 1.00 92.56 160 HIS A C 1
ATOM 1290 O O . HIS A 1 160 ? -7.358 -4.812 -7.696 1.00 92.56 160 HIS A O 1
ATOM 1296 N N . ARG A 1 161 ? -9.591 -4.986 -7.479 1.00 94.06 161 ARG A N 1
ATOM 1297 C CA . ARG A 1 161 ? -9.896 -4.793 -8.897 1.00 94.06 161 ARG A CA 1
ATOM 1298 C C . ARG A 1 161 ? -9.509 -3.396 -9.361 1.00 94.06 161 ARG A C 1
ATOM 1300 O O . ARG A 1 161 ? -8.816 -3.279 -10.366 1.00 94.06 161 ARG A O 1
ATOM 1307 N N . ASN A 1 162 ? -9.868 -2.357 -8.609 1.00 91.75 162 ASN A N 1
ATOM 1308 C CA . ASN A 1 162 ? -9.514 -0.976 -8.941 1.00 91.75 162 ASN A CA 1
ATOM 1309 C C . ASN A 1 162 ? -7.991 -0.759 -8.928 1.00 91.75 162 ASN A C 1
ATOM 1311 O O . ASN A 1 162 ? -7.441 -0.099 -9.814 1.00 91.75 162 ASN A O 1
ATOM 1315 N N . THR A 1 163 ? -7.278 -1.346 -7.961 1.00 88.00 163 THR A N 1
ATOM 1316 C CA . THR A 1 163 ? -5.810 -1.297 -7.914 1.00 88.00 163 THR A CA 1
ATOM 1317 C C . THR A 1 163 ? -5.191 -2.036 -9.100 1.00 88.00 163 THR A C 1
ATOM 1319 O O . THR A 1 163 ? -4.281 -1.509 -9.742 1.00 88.00 163 THR A O 1
ATOM 1322 N N . ALA A 1 164 ? -5.692 -3.226 -9.439 1.00 91.44 164 ALA A N 1
ATOM 1323 C CA . ALA A 1 164 ? -5.198 -3.999 -10.573 1.00 91.44 164 ALA A CA 1
ATOM 1324 C C . ALA A 1 164 ? -5.459 -3.285 -11.908 1.00 91.44 164 ALA A C 1
ATOM 1326 O O . ALA A 1 164 ? -4.559 -3.198 -12.741 1.00 91.44 164 ALA A O 1
ATOM 1327 N N . GLU A 1 165 ? -6.657 -2.734 -12.104 1.00 93.69 165 GLU A N 1
ATOM 1328 C CA . GLU A 1 165 ? -7.041 -2.038 -13.331 1.00 93.69 165 GLU A CA 1
ATOM 1329 C C . GLU A 1 165 ? -6.229 -0.757 -13.534 1.00 93.69 165 GLU A C 1
ATOM 1331 O O . GLU A 1 165 ? -5.637 -0.567 -14.598 1.00 93.69 165 GLU A O 1
ATOM 1336 N N . SER A 1 166 ? -6.112 0.081 -12.501 1.00 85.31 166 SER A N 1
ATOM 1337 C CA . SER A 1 166 ? -5.320 1.316 -12.570 1.00 85.31 166 SER A CA 1
ATOM 1338 C C . SER A 1 166 ? -3.829 1.042 -12.789 1.00 85.31 166 SER A C 1
ATOM 1340 O O . SER A 1 166 ? -3.193 1.716 -13.602 1.00 85.31 166 SER A O 1
ATOM 1342 N N . THR A 1 167 ? -3.268 0.021 -12.135 1.00 88.00 167 THR A N 1
ATOM 1343 C CA . THR A 1 167 ? -1.869 -0.389 -12.338 1.00 88.00 167 THR A CA 1
ATOM 1344 C C . THR A 1 167 ? -1.655 -0.910 -13.755 1.00 88.00 167 THR A C 1
ATOM 1346 O O . THR A 1 167 ? -0.726 -0.485 -14.440 1.00 88.00 167 THR A O 1
ATOM 1349 N N . ASN A 1 168 ? -2.545 -1.779 -14.232 1.00 91.38 168 ASN A N 1
ATOM 1350 C CA . ASN A 1 168 ? -2.465 -2.340 -15.574 1.00 91.38 168 ASN A CA 1
ATOM 1351 C C . ASN A 1 168 ? -2.594 -1.246 -16.646 1.00 91.38 168 ASN A C 1
ATOM 1353 O O . ASN A 1 168 ? -1.810 -1.216 -17.590 1.00 91.38 168 ASN A O 1
ATOM 1357 N N . ALA A 1 169 ? -3.516 -0.294 -16.479 1.00 91.25 169 ALA A N 1
ATOM 1358 C CA . ALA A 1 169 ? -3.661 0.838 -17.390 1.00 91.25 169 ALA A CA 1
ATOM 1359 C C . ALA A 1 169 ? -2.382 1.687 -17.457 1.00 91.25 169 ALA A C 1
ATOM 1361 O O . ALA A 1 169 ? -1.911 1.999 -18.550 1.00 91.25 169 ALA A O 1
ATOM 1362 N N . ARG A 1 170 ? -1.776 2.009 -16.307 1.00 91.00 170 ARG A N 1
ATOM 1363 C CA . ARG A 1 170 ? -0.520 2.776 -16.240 1.00 91.00 170 ARG A CA 1
ATOM 1364 C C . ARG A 1 170 ? 0.624 2.053 -16.949 1.00 91.00 170 ARG A C 1
ATOM 1366 O O . ARG A 1 170 ? 1.303 2.658 -17.775 1.00 91.00 170 ARG A O 1
ATOM 1373 N N . VAL A 1 171 ? 0.799 0.758 -16.674 1.00 93.38 171 VAL A N 1
ATOM 1374 C CA . VAL A 1 171 ? 1.832 -0.066 -17.321 1.00 93.38 171 VAL A CA 1
ATOM 1375 C C . VAL A 1 171 ? 1.594 -0.145 -18.827 1.00 93.38 171 VAL A C 1
ATOM 1377 O O . VAL A 1 171 ? 2.524 0.079 -19.592 1.00 93.38 171 VAL A O 1
ATOM 1380 N N . LYS A 1 172 ? 0.351 -0.373 -19.269 1.00 92.06 172 LYS A N 1
ATOM 1381 C CA . LYS A 1 172 ? -0.010 -0.408 -20.695 1.00 92.06 172 LYS A CA 1
ATOM 1382 C C . LYS A 1 172 ? 0.347 0.888 -21.416 1.00 92.06 172 LYS A C 1
ATOM 1384 O O . LYS A 1 172 ? 0.998 0.836 -22.456 1.00 92.06 172 LYS A O 1
ATOM 1389 N N . TRP A 1 173 ? -0.054 2.038 -20.872 1.00 90.69 173 TRP A N 1
ATOM 1390 C CA . TRP A 1 173 ? 0.253 3.337 -21.474 1.00 90.69 173 TRP A CA 1
ATOM 1391 C C . TRP A 1 173 ? 1.757 3.605 -21.519 1.00 90.69 173 TRP A C 1
ATOM 1393 O O . TRP A 1 173 ? 2.266 4.066 -22.540 1.00 90.69 173 TRP A O 1
ATOM 1403 N N . TRP A 1 174 ? 2.481 3.250 -20.457 1.00 91.62 174 TRP A N 1
ATOM 1404 C CA . TRP A 1 174 ? 3.935 3.373 -20.422 1.00 91.62 174 TRP A CA 1
ATOM 1405 C C . TRP A 1 174 ? 4.625 2.469 -21.454 1.00 91.62 174 TRP A C 1
ATOM 1407 O O . TRP A 1 174 ? 5.499 2.928 -22.186 1.00 91.62 174 TRP A O 1
ATOM 1417 N N . SER A 1 175 ? 4.193 1.213 -21.587 1.00 89.69 175 SER A N 1
ATOM 1418 C CA . SER A 1 175 ? 4.710 0.289 -22.602 1.00 89.69 175 SER A CA 1
ATOM 1419 C C . SER A 1 175 ? 4.410 0.757 -24.027 1.00 89.69 175 SER A C 1
ATOM 1421 O O . SER A 1 175 ? 5.273 0.652 -24.897 1.00 89.69 175 SER A O 1
ATOM 1423 N N . LEU A 1 176 ? 3.218 1.313 -24.274 1.00 95.44 176 LEU A N 1
ATOM 1424 C CA . LEU A 1 176 ? 2.861 1.869 -25.581 1.00 95.44 176 LEU A CA 1
ATOM 1425 C C . LEU A 1 176 ? 3.735 3.081 -25.931 1.00 95.44 176 LEU A C 1
ATOM 1427 O O . LEU A 1 176 ? 4.216 3.191 -27.057 1.00 95.44 176 LEU A O 1
ATOM 1431 N N . PHE A 1 177 ? 3.988 3.957 -24.956 1.00 94.62 177 PHE A N 1
ATOM 1432 C CA . PHE A 1 177 ? 4.897 5.087 -25.119 1.00 94.62 177 PHE A CA 1
ATOM 1433 C C . PHE A 1 177 ? 6.329 4.629 -25.431 1.00 94.62 177 PHE A C 1
ATOM 1435 O O . PHE A 1 177 ? 6.927 5.103 -26.395 1.00 94.62 177 PHE A O 1
ATOM 1442 N N . GLN A 1 178 ? 6.865 3.665 -24.676 1.00 93.94 178 GLN A N 1
ATOM 1443 C CA . GLN A 1 178 ? 8.197 3.106 -24.927 1.00 93.94 178 GLN A CA 1
ATOM 1444 C C . GLN A 1 178 ? 8.319 2.510 -26.335 1.00 93.94 178 GLN A C 1
ATOM 1446 O O . GLN A 1 178 ? 9.309 2.756 -27.024 1.00 93.94 178 GLN A O 1
ATOM 1451 N N . LEU A 1 179 ? 7.302 1.770 -26.788 1.00 95.81 179 LEU A N 1
ATOM 1452 C CA . LEU A 1 179 ? 7.265 1.222 -28.143 1.00 95.81 179 LEU A CA 1
ATOM 1453 C C . LEU A 1 179 ? 7.287 2.332 -29.204 1.00 95.81 179 LEU A C 1
ATOM 1455 O O . LEU A 1 179 ? 8.044 2.239 -30.168 1.00 95.81 179 LEU A O 1
ATOM 1459 N N . ALA A 1 180 ? 6.504 3.397 -29.013 1.00 96.00 180 ALA A N 1
ATOM 1460 C CA . ALA A 1 180 ? 6.485 4.538 -29.925 1.00 96.00 180 ALA A CA 1
ATOM 1461 C C . ALA A 1 180 ? 7.850 5.243 -30.002 1.00 96.00 180 ALA A C 1
ATOM 1463 O O . ALA A 1 180 ? 8.299 5.583 -31.095 1.00 96.00 180 ALA A O 1
ATOM 1464 N N . VAL A 1 181 ? 8.541 5.406 -28.867 1.00 95.56 181 VAL A N 1
ATOM 1465 C CA . VAL A 1 181 ? 9.895 5.985 -28.822 1.00 95.56 181 VAL A CA 1
ATOM 1466 C C . VAL A 1 181 ? 10.898 5.112 -29.579 1.00 95.56 181 VAL A C 1
ATOM 1468 O O . VAL A 1 181 ? 11.664 5.639 -30.379 1.00 95.56 181 VAL A O 1
ATOM 1471 N N . LEU A 1 182 ? 10.870 3.788 -29.394 1.00 95.69 182 LEU A N 1
ATOM 1472 C CA . LEU A 1 182 ? 11.761 2.869 -30.116 1.00 95.69 182 LEU A CA 1
ATOM 1473 C C . LEU A 1 182 ? 11.539 2.915 -31.633 1.00 95.69 182 LEU A C 1
ATOM 1475 O O . LEU A 1 182 ? 12.502 2.929 -32.399 1.00 95.69 182 LEU A O 1
ATOM 1479 N N . ILE A 1 183 ? 10.279 2.974 -32.071 1.00 96.25 183 ILE A N 1
ATOM 1480 C CA . ILE A 1 183 ? 9.940 3.140 -33.491 1.00 96.25 183 ILE A CA 1
ATOM 1481 C C . ILE A 1 183 ? 10.441 4.498 -34.003 1.00 96.25 183 ILE A C 1
ATOM 1483 O O . ILE A 1 183 ? 11.035 4.564 -35.080 1.00 96.25 183 ILE A O 1
ATOM 1487 N N . GLY A 1 184 ? 10.245 5.569 -33.228 1.00 96.19 184 GLY A N 1
ATOM 1488 C CA . GLY A 1 184 ? 10.719 6.915 -33.556 1.00 96.19 184 GLY A CA 1
ATOM 1489 C C . GLY A 1 184 ? 12.238 6.987 -33.727 1.00 96.19 184 GLY A C 1
ATOM 1490 O O . GLY A 1 184 ? 12.708 7.516 -34.731 1.00 96.19 184 GLY A O 1
ATOM 1491 N N . GLU A 1 185 ? 12.998 6.390 -32.807 1.00 94.75 185 GLU A N 1
ATOM 1492 C CA . GLU A 1 185 ? 14.458 6.263 -32.902 1.00 94.75 185 GLU A CA 1
ATOM 1493 C C . GLU A 1 185 ? 14.878 5.468 -34.143 1.00 94.75 185 GLU A C 1
ATOM 1495 O O . GLU A 1 185 ? 15.776 5.891 -34.867 1.00 94.75 185 GLU A O 1
ATOM 1500 N N . GLY A 1 186 ? 14.193 4.363 -34.457 1.00 94.44 186 GLY A N 1
ATOM 1501 C CA . GLY A 1 186 ? 14.469 3.585 -35.667 1.00 94.44 186 GLY A CA 1
ATOM 1502 C C . GLY A 1 186 ? 14.271 4.395 -36.954 1.00 94.44 186 GLY A C 1
ATOM 1503 O O . GLY A 1 186 ? 15.135 4.395 -37.833 1.00 94.44 186 GLY A O 1
ATOM 1504 N N . ILE A 1 187 ? 13.166 5.140 -37.057 1.00 94.75 187 ILE A N 1
ATOM 1505 C CA . ILE A 1 187 ? 12.904 6.027 -38.203 1.00 94.75 187 ILE A CA 1
ATOM 1506 C C . ILE A 1 187 ? 13.952 7.141 -38.270 1.00 94.75 187 ILE A C 1
ATOM 1508 O O . ILE A 1 187 ? 14.489 7.417 -39.346 1.00 94.75 187 ILE A O 1
ATOM 1512 N N . PHE A 1 188 ? 14.268 7.760 -37.130 1.00 93.06 188 PHE A N 1
ATOM 1513 C CA . PHE A 1 188 ? 15.256 8.829 -37.045 1.00 93.06 188 PHE A CA 1
ATOM 1514 C C . PHE A 1 188 ? 16.644 8.356 -37.485 1.00 93.06 188 PHE A C 1
ATOM 1516 O O . PHE A 1 188 ? 17.281 9.031 -38.289 1.00 93.06 188 PHE A O 1
ATOM 1523 N N . GLN A 1 189 ? 17.085 7.176 -37.040 1.00 90.06 189 GLN A N 1
ATOM 1524 C CA . GLN A 1 189 ? 18.361 6.578 -37.442 1.00 90.06 189 GLN A CA 1
ATOM 1525 C C . GLN A 1 189 ? 18.439 6.374 -38.957 1.00 90.06 189 GLN A C 1
ATOM 1527 O O . GLN A 1 189 ? 19.428 6.756 -39.582 1.00 90.06 189 GLN A O 1
ATOM 1532 N N . VAL A 1 190 ? 17.388 5.823 -39.570 1.00 89.31 190 VAL A N 1
ATOM 1533 C CA . VAL A 1 190 ? 17.350 5.610 -41.025 1.00 89.31 190 VAL A CA 1
ATOM 1534 C C . VAL A 1 190 ? 17.351 6.940 -41.779 1.00 89.31 190 VAL A C 1
ATOM 1536 O O . VAL A 1 190 ? 18.077 7.086 -42.763 1.00 89.31 190 VAL A O 1
ATOM 1539 N N . TRP A 1 191 ? 16.562 7.918 -41.329 1.00 89.19 191 TRP A N 1
ATOM 1540 C CA . TRP A 1 191 ? 16.524 9.248 -41.938 1.00 89.19 191 TRP A CA 1
ATOM 1541 C C . TRP A 1 191 ? 17.875 9.965 -41.828 1.00 89.19 191 TRP A C 1
ATOM 1543 O O . TRP A 1 191 ? 18.372 10.495 -42.821 1.00 89.19 191 TRP A O 1
ATOM 1553 N N . TRP A 1 192 ? 18.499 9.922 -40.649 1.00 87.44 192 TRP A N 1
ATOM 1554 C CA . TRP A 1 192 ? 19.800 10.529 -40.385 1.00 87.44 192 TRP A CA 1
ATOM 1555 C C . TRP A 1 192 ? 20.896 9.917 -41.258 1.00 87.44 192 TRP A C 1
ATOM 1557 O O . TRP A 1 192 ? 21.646 10.650 -41.899 1.00 87.44 192 TRP A O 1
ATOM 1567 N N . LEU A 1 193 ? 20.959 8.582 -41.344 1.00 84.50 193 LEU A N 1
ATOM 1568 C CA . LEU A 1 193 ? 21.923 7.890 -42.203 1.00 84.50 193 LEU A CA 1
ATOM 1569 C C . LEU A 1 193 ? 21.708 8.233 -43.681 1.00 84.50 193 LEU A C 1
ATOM 1571 O O . LEU A 1 193 ? 22.674 8.549 -44.370 1.00 84.50 193 LEU A O 1
ATOM 1575 N N . LYS A 1 194 ? 20.457 8.249 -44.165 1.00 76.31 194 LYS A N 1
ATOM 1576 C CA . LYS A 1 194 ? 20.153 8.670 -45.543 1.00 76.31 194 LYS A CA 1
ATOM 1577 C C . LYS A 1 194 ? 20.634 10.094 -45.819 1.00 76.31 194 LYS A C 1
ATOM 1579 O O . LYS A 1 194 ? 21.294 10.322 -46.823 1.00 76.31 194 LYS A O 1
ATOM 1584 N N . ARG A 1 195 ? 20.363 11.032 -44.907 1.00 75.50 195 ARG A N 1
ATOM 1585 C CA . ARG A 1 195 ? 20.763 12.439 -45.044 1.00 75.50 195 ARG A CA 1
ATOM 1586 C C . ARG A 1 195 ? 22.278 12.636 -44.976 1.00 75.50 195 ARG A C 1
ATOM 1588 O O . ARG A 1 195 ? 22.797 13.504 -45.667 1.00 75.50 195 ARG A O 1
ATOM 1595 N N . PHE A 1 196 ? 22.976 11.847 -44.161 1.00 76.25 196 PHE A N 1
ATOM 1596 C CA . PHE A 1 196 ? 24.435 11.878 -44.049 1.00 76.25 196 PHE A CA 1
ATOM 1597 C C . PHE A 1 196 ? 25.123 11.363 -45.325 1.00 76.25 196 PHE A C 1
ATOM 1599 O O . PHE A 1 196 ? 26.102 11.956 -45.772 1.00 76.25 196 PHE A O 1
ATOM 1606 N N . PHE A 1 197 ? 24.594 10.298 -45.940 1.00 67.94 197 PHE A N 1
ATOM 1607 C CA . PHE A 1 197 ? 25.150 9.711 -47.168 1.00 67.94 197 PHE A CA 1
ATOM 1608 C C . PHE A 1 197 ? 24.631 10.343 -48.470 1.00 67.94 197 PHE A C 1
ATOM 1610 O O . PHE A 1 197 ? 25.185 10.079 -49.536 1.00 67.94 197 PHE A O 1
ATOM 1617 N N . GLU A 1 198 ? 23.639 11.233 -48.410 1.00 60.94 198 GLU A N 1
ATOM 1618 C CA . GLU A 1 198 ? 23.206 12.076 -49.532 1.00 60.94 198 GLU A CA 1
ATOM 1619 C C . GLU A 1 198 ? 24.176 13.250 -49.761 1.00 60.94 198 GLU A C 1
ATOM 1621 O O . GLU A 1 198 ? 23.824 14.426 -49.765 1.00 60.94 198 GLU A O 1
ATOM 1626 N N . SER A 1 199 ? 25.449 12.917 -49.948 1.00 54.97 199 SER A N 1
ATOM 1627 C CA . SER A 1 199 ? 26.420 13.764 -50.626 1.00 54.97 199 SER A CA 1
ATOM 1628 C C . SER A 1 199 ? 27.273 12.857 -51.501 1.00 54.97 199 SER A C 1
ATOM 1630 O O . SER A 1 199 ? 28.116 12.089 -51.049 1.00 54.97 199 SER A O 1
ATOM 1632 N N . SER A 1 200 ? 26.982 12.862 -52.794 1.00 51.44 200 SER A N 1
ATOM 1633 C CA . SER A 1 200 ? 27.809 12.188 -53.785 1.00 51.44 200 SER A CA 1
ATOM 1634 C C . SER A 1 200 ? 27.883 13.081 -55.005 1.00 51.44 200 SER A C 1
ATOM 1636 O O . SER A 1 200 ? 26.985 13.106 -55.843 1.00 51.44 200 SER A O 1
ATOM 1638 N N . THR A 1 201 ? 28.980 13.826 -55.095 1.00 45.91 201 THR A N 1
ATOM 1639 C CA . THR A 1 201 ? 29.479 14.349 -56.362 1.00 45.91 201 THR A CA 1
ATOM 1640 C C . THR A 1 201 ? 29.866 13.136 -57.209 1.00 45.91 201 THR A C 1
ATOM 1642 O O . THR A 1 201 ? 30.991 12.647 -57.146 1.00 45.91 201 THR A O 1
ATOM 1645 N N . CYS A 1 202 ? 28.904 12.566 -57.934 1.00 47.12 202 CYS A N 1
ATOM 1646 C CA . CYS A 1 202 ? 29.165 11.492 -58.883 1.00 47.12 202 CYS A CA 1
ATOM 1647 C C . CYS A 1 202 ? 29.945 12.076 -60.065 1.00 47.12 202 CYS A C 1
ATOM 1649 O O . CYS A 1 202 ? 29.379 12.810 -60.873 1.00 47.12 202 CYS A O 1
ATOM 1651 N N . VAL A 1 203 ? 31.234 11.753 -60.180 1.00 49.75 203 VAL A N 1
ATOM 1652 C CA . VAL A 1 203 ? 31.993 12.014 -61.409 1.00 49.75 203 VAL A CA 1
ATOM 1653 C C . VAL A 1 203 ? 31.738 10.840 -62.363 1.00 49.75 203 VAL A C 1
ATOM 1655 O O . VAL A 1 203 ? 32.040 9.700 -62.003 1.00 49.75 203 VAL A O 1
ATOM 1658 N N . PRO A 1 204 ? 31.151 11.062 -63.552 1.00 46.34 204 PRO A N 1
ATOM 1659 C CA . PRO A 1 204 ? 30.910 9.986 -64.506 1.00 46.34 204 PRO A CA 1
ATOM 1660 C C . PRO A 1 204 ? 32.242 9.408 -65.005 1.00 46.34 204 PRO A C 1
ATOM 1662 O O . PRO A 1 204 ? 33.120 10.146 -65.443 1.00 46.34 204 PRO A O 1
ATOM 1665 N N . ASN A 1 205 ? 32.388 8.080 -64.940 1.00 48.09 205 ASN A N 1
ATOM 1666 C CA . ASN A 1 205 ? 33.548 7.351 -65.457 1.00 48.09 205 ASN A CA 1
ATOM 1667 C C . ASN A 1 205 ? 33.297 6.973 -66.934 1.00 48.09 205 ASN A C 1
ATOM 1669 O O . ASN A 1 205 ? 32.438 6.129 -67.190 1.00 48.09 205 ASN A O 1
ATOM 1673 N N . PRO A 1 206 ? 34.026 7.553 -67.907 1.00 53.53 206 PRO A N 1
ATOM 1674 C CA . PRO A 1 206 ? 33.791 7.338 -69.337 1.00 53.53 206 PRO A CA 1
ATOM 1675 C C . PRO A 1 206 ? 34.413 6.036 -69.889 1.00 53.53 206 PRO A C 1
ATOM 1677 O O . PRO A 1 206 ? 34.514 5.867 -71.104 1.00 53.53 206 PRO A O 1
ATOM 1680 N N . SER A 1 207 ? 34.875 5.114 -69.036 1.00 57.56 207 SER A N 1
ATOM 1681 C CA . SER A 1 207 ? 35.548 3.884 -69.477 1.00 57.56 207 SER A CA 1
ATOM 1682 C C . SER A 1 207 ? 34.587 2.809 -70.009 1.00 57.56 207 SER A C 1
ATOM 1684 O O . SER A 1 207 ? 33.489 2.590 -69.501 1.00 57.56 207 SER A O 1
ATOM 1686 N N . ARG A 1 208 ? 35.040 2.093 -71.047 1.00 57.50 208 ARG A N 1
ATOM 1687 C CA . ARG A 1 208 ? 34.263 1.083 -71.795 1.00 57.50 208 ARG A CA 1
ATOM 1688 C C . ARG A 1 208 ? 33.895 -0.158 -70.967 1.00 57.50 208 ARG A C 1
ATOM 1690 O O . ARG A 1 208 ? 32.887 -0.796 -71.248 1.00 57.50 208 ARG A O 1
ATOM 1697 N N . PHE A 1 209 ? 34.708 -0.489 -69.960 1.00 61.16 209 PHE A N 1
ATOM 1698 C CA . PHE A 1 209 ? 34.499 -1.603 -69.031 1.00 61.16 209 PHE A CA 1
ATOM 1699 C C . PHE A 1 209 ? 34.635 -1.098 -67.583 1.00 61.16 209 PHE A C 1
ATOM 1701 O O . PHE A 1 209 ? 35.742 -1.082 -67.039 1.00 61.16 209 PHE A O 1
ATOM 1708 N N . PRO A 1 210 ? 33.523 -0.701 -66.938 1.00 56.03 210 PRO A N 1
ATOM 1709 C CA . PRO A 1 210 ? 33.536 0.009 -65.652 1.00 56.03 210 PRO A CA 1
ATOM 1710 C C . PRO A 1 210 ? 34.196 -0.753 -64.491 1.00 56.03 210 PRO A C 1
ATOM 1712 O O . PRO A 1 210 ? 34.673 -0.140 -63.543 1.00 56.03 210 PRO A O 1
ATOM 1715 N N . ILE A 1 211 ? 34.244 -2.086 -64.565 1.00 54.41 211 ILE A N 1
ATOM 1716 C CA . ILE A 1 211 ? 34.773 -2.970 -63.512 1.00 54.41 211 ILE A CA 1
ATOM 1717 C C . ILE A 1 211 ? 36.314 -2.992 -63.478 1.00 54.41 211 ILE A C 1
ATOM 1719 O O . ILE A 1 211 ? 36.896 -3.244 -62.427 1.00 54.41 211 ILE A O 1
ATOM 1723 N N . LEU A 1 212 ? 36.986 -2.712 -64.601 1.00 55.56 212 LEU A N 1
ATOM 1724 C CA . LEU A 1 212 ? 38.452 -2.819 -64.725 1.00 55.56 212 LEU A CA 1
ATOM 1725 C C . LEU A 1 212 ? 39.177 -1.466 -64.687 1.00 55.56 212 LEU A C 1
ATOM 1727 O O . LEU A 1 212 ? 40.407 -1.424 -64.655 1.00 55.56 212 LEU A O 1
ATOM 1731 N N . ALA A 1 213 ? 38.424 -0.367 -64.630 1.00 54.97 213 ALA A N 1
ATOM 1732 C CA . ALA A 1 213 ? 38.946 0.996 -64.550 1.00 54.97 213 ALA A CA 1
ATOM 1733 C C . ALA A 1 213 ? 40.026 1.241 -63.463 1.00 54.97 213 ALA A C 1
ATOM 1735 O O . ALA A 1 213 ? 40.942 2.018 -63.734 1.00 54.97 213 ALA A O 1
ATOM 1736 N N . PRO A 1 214 ? 40.017 0.580 -62.282 1.00 52.06 214 PRO A N 1
ATOM 1737 C CA . PRO A 1 214 ? 41.033 0.811 -61.247 1.00 52.06 214 PRO A CA 1
ATOM 1738 C C . PRO A 1 214 ? 42.453 0.350 -61.609 1.00 52.06 214 PRO A C 1
ATOM 1740 O O . PRO A 1 214 ? 43.405 0.738 -60.937 1.00 52.06 214 PRO A O 1
ATOM 1743 N N . ILE A 1 215 ? 42.606 -0.507 -62.624 1.00 52.56 215 ILE A N 1
ATOM 1744 C CA . ILE A 1 215 ? 43.902 -1.096 -63.005 1.00 52.56 215 ILE A CA 1
ATOM 1745 C C . ILE A 1 215 ? 44.584 -0.261 -64.094 1.00 52.56 215 ILE A C 1
ATOM 1747 O O . ILE A 1 215 ? 45.806 -0.195 -64.157 1.00 52.56 215 ILE A O 1
ATOM 1751 N N . THR A 1 216 ? 43.799 0.380 -64.960 1.00 51.28 216 THR A N 1
ATOM 1752 C CA . THR A 1 216 ? 44.298 1.015 -66.189 1.00 51.28 216 THR A CA 1
ATOM 1753 C C . THR A 1 216 ? 44.533 2.517 -66.075 1.00 51.28 216 THR A C 1
ATOM 1755 O O . THR A 1 216 ? 45.182 3.091 -66.943 1.00 51.28 216 THR A O 1
ATOM 1758 N N . SER A 1 217 ? 43.992 3.176 -65.050 1.00 48.09 217 SER A N 1
ATOM 1759 C CA . SER A 1 217 ? 44.109 4.628 -64.894 1.00 48.09 217 SER A CA 1
ATOM 1760 C C . SER A 1 217 ? 44.433 5.000 -63.454 1.00 48.09 217 SER A C 1
ATOM 1762 O O . SER A 1 217 ? 43.575 4.921 -62.580 1.00 48.09 217 SER A O 1
ATOM 1764 N N . GLU A 1 218 ? 45.660 5.462 -63.222 1.00 50.38 218 GLU A N 1
ATOM 1765 C CA . GLU A 1 218 ? 46.139 5.897 -61.902 1.00 50.38 218 GLU A CA 1
ATOM 1766 C C . GLU A 1 218 ? 45.585 7.274 -61.475 1.00 50.38 218 GLU A C 1
ATOM 1768 O O . GLU A 1 218 ? 45.737 7.666 -60.324 1.00 50.38 218 GLU A O 1
ATOM 1773 N N . ASN A 1 219 ? 44.893 7.993 -62.373 1.00 44.59 219 ASN A N 1
ATOM 1774 C CA . ASN A 1 219 ? 44.511 9.402 -62.188 1.00 44.59 219 ASN A CA 1
ATOM 1775 C C . ASN A 1 219 ? 42.996 9.672 -62.064 1.00 44.59 219 ASN A C 1
ATOM 1777 O O . ASN A 1 219 ? 42.570 10.819 -62.194 1.00 44.59 219 ASN A O 1
ATOM 1781 N N . ILE A 1 220 ? 42.158 8.662 -61.804 1.00 46.41 220 ILE A N 1
ATOM 1782 C CA . ILE A 1 220 ? 40.722 8.883 -61.544 1.00 46.41 220 ILE A CA 1
ATOM 1783 C C . ILE A 1 220 ? 40.494 8.975 -60.027 1.00 46.41 220 ILE A C 1
ATOM 1785 O O . ILE A 1 220 ? 40.517 7.970 -59.328 1.00 46.41 220 ILE A O 1
ATOM 1789 N N . CYS A 1 221 ? 40.302 10.212 -59.552 1.00 45.91 221 CYS A N 1
ATOM 1790 C CA . CYS A 1 221 ? 39.889 10.645 -58.208 1.00 45.91 221 CYS A CA 1
ATOM 1791 C C . CYS A 1 221 ? 40.504 9.911 -57.000 1.00 45.91 221 CYS A C 1
ATOM 1793 O O . CYS A 1 221 ? 39.970 8.936 -56.474 1.00 45.91 221 CYS A O 1
ATOM 1795 N N . ALA A 1 222 ? 41.570 10.506 -56.462 1.00 36.12 222 ALA A N 1
ATOM 1796 C CA . ALA A 1 222 ? 42.134 10.174 -55.164 1.00 36.12 222 ALA A CA 1
ATOM 1797 C C . ALA A 1 222 ? 41.288 10.747 -54.007 1.00 36.12 222 ALA A C 1
ATOM 1799 O O . ALA A 1 222 ? 41.396 11.924 -53.669 1.00 36.12 222 ALA A O 1
ATOM 1800 N N . LEU A 1 223 ? 40.525 9.886 -53.332 1.00 43.31 223 LEU A N 1
ATOM 1801 C CA . LEU A 1 223 ? 40.207 10.032 -51.906 1.00 43.31 223 LEU A CA 1
ATOM 1802 C C . LEU A 1 223 ? 40.958 8.942 -51.120 1.00 43.31 223 LEU A C 1
ATOM 1804 O O . LEU A 1 223 ? 40.371 8.066 -50.509 1.00 43.31 223 LEU A O 1
ATOM 1808 N N . GLY A 1 224 ? 42.294 9.001 -51.154 1.00 49.50 224 GLY A N 1
ATOM 1809 C CA . GLY A 1 224 ? 43.184 8.288 -50.225 1.00 49.50 224 GLY A CA 1
ATOM 1810 C C . GLY A 1 224 ? 43.227 6.750 -50.307 1.00 49.50 224 GLY A C 1
ATOM 1811 O O . GLY A 1 224 ? 42.340 6.074 -50.816 1.00 49.50 224 GLY A O 1
ATOM 1812 N N . TYR A 1 225 ? 44.293 6.159 -49.751 1.00 46.44 225 TYR A N 1
ATOM 1813 C CA . TYR A 1 225 ? 44.550 4.709 -49.822 1.00 46.44 225 TYR A CA 1
ATOM 1814 C C . TYR A 1 225 ? 43.490 3.835 -49.111 1.00 46.44 225 TYR A C 1
ATOM 1816 O O . TYR A 1 225 ? 43.442 2.627 -49.343 1.00 46.44 225 TYR A O 1
ATOM 1824 N N . LYS A 1 226 ? 42.637 4.438 -48.268 1.00 48.44 226 LYS A N 1
ATOM 1825 C CA . LYS A 1 226 ? 41.585 3.755 -47.498 1.00 48.44 226 LYS A CA 1
ATOM 1826 C C . LYS A 1 226 ? 40.314 3.443 -48.298 1.00 48.44 226 LYS A C 1
ATOM 1828 O O . LYS A 1 226 ? 39.593 2.538 -47.902 1.00 48.44 226 LYS A O 1
ATOM 1833 N N . GLU A 1 227 ? 40.077 4.112 -49.426 1.00 47.34 227 GLU A N 1
ATOM 1834 C CA . GLU A 1 227 ? 38.851 3.960 -50.236 1.00 47.34 227 GLU A CA 1
ATOM 1835 C C . GLU A 1 227 ? 39.091 3.119 -51.516 1.00 47.34 227 GLU A C 1
ATOM 1837 O O . GLU A 1 227 ? 38.188 2.913 -52.323 1.00 47.34 227 GLU A O 1
ATOM 1842 N N . ARG A 1 228 ? 40.312 2.584 -51.709 1.00 46.06 228 ARG A N 1
ATOM 1843 C CA . ARG A 1 228 ? 40.775 1.890 -52.937 1.00 46.06 228 ARG A CA 1
ATOM 1844 C C . ARG A 1 228 ? 40.017 0.590 -53.275 1.00 46.06 228 ARG A C 1
ATOM 1846 O O . ARG A 1 228 ? 40.197 0.054 -54.365 1.00 46.06 228 ARG A O 1
ATOM 1853 N N . TRP A 1 229 ? 39.181 0.084 -52.367 1.00 44.09 229 TRP A N 1
ATOM 1854 C CA . TRP A 1 229 ? 38.471 -1.196 -52.503 1.00 44.09 229 TRP A CA 1
ATOM 1855 C C . TRP A 1 229 ? 36.934 -1.085 -52.504 1.00 44.09 229 TRP A C 1
ATOM 1857 O O . TRP A 1 229 ? 36.261 -2.113 -52.566 1.00 44.09 229 TRP A O 1
ATOM 1867 N N . GLU A 1 230 ? 36.351 0.122 -52.500 1.00 47.12 230 GLU A N 1
ATOM 1868 C CA . GLU A 1 230 ? 34.899 0.312 -52.693 1.00 47.12 230 GLU A CA 1
ATOM 1869 C C . GLU A 1 230 ? 34.532 0.209 -54.190 1.00 47.12 230 GLU A C 1
ATOM 1871 O O . GLU A 1 230 ? 34.187 1.176 -54.867 1.00 47.12 230 GLU A O 1
ATOM 1876 N N . LEU A 1 231 ? 34.609 -1.004 -54.743 1.00 43.91 231 LEU A N 1
ATOM 1877 C CA . LEU A 1 231 ? 34.031 -1.312 -56.052 1.00 43.91 231 LEU A CA 1
ATOM 1878 C C . LEU A 1 231 ? 32.504 -1.408 -55.917 1.00 43.91 231 LEU A C 1
ATOM 1880 O O . LEU A 1 231 ? 31.962 -2.444 -55.533 1.00 43.91 231 LEU A O 1
ATOM 1884 N N . ARG A 1 232 ? 31.792 -0.331 -56.274 1.00 50.78 232 ARG A N 1
ATOM 1885 C CA . ARG A 1 232 ? 30.333 -0.361 -56.482 1.00 50.78 232 ARG A CA 1
ATOM 1886 C C . ARG A 1 232 ? 30.028 -1.092 -57.792 1.00 50.78 232 ARG A C 1
ATOM 1888 O O . ARG A 1 232 ? 29.928 -0.483 -58.853 1.00 50.78 232 ARG A O 1
ATOM 1895 N N . ALA A 1 233 ? 29.945 -2.419 -57.734 1.00 40.34 233 ALA A N 1
ATOM 1896 C CA . ALA A 1 233 ? 29.576 -3.239 -58.883 1.00 40.34 233 ALA A CA 1
ATOM 1897 C C . ALA A 1 233 ? 28.062 -3.148 -59.166 1.00 40.34 233 ALA A C 1
ATOM 1899 O O . ALA A 1 233 ? 27.234 -3.231 -58.258 1.00 40.34 233 ALA A O 1
ATOM 1900 N N . LEU A 1 234 ? 27.698 -3.043 -60.451 1.00 43.84 234 LEU A N 1
ATOM 1901 C CA . LEU A 1 234 ? 26.324 -2.834 -60.924 1.00 43.84 234 LEU A CA 1
ATOM 1902 C C . LEU A 1 234 ? 25.265 -3.916 -60.600 1.00 43.84 234 LEU A C 1
ATOM 1904 O O . LEU A 1 234 ? 24.097 -3.529 -60.609 1.00 43.84 234 LEU A O 1
ATOM 1908 N N . PRO A 1 235 ? 25.537 -5.213 -60.317 1.00 43.88 235 PRO A N 1
ATOM 1909 C CA . PRO A 1 235 ? 24.425 -6.158 -60.178 1.00 43.88 235 PRO A CA 1
ATOM 1910 C C . PRO A 1 235 ? 23.601 -5.968 -58.892 1.00 43.88 235 PRO A C 1
ATOM 1912 O O . PRO A 1 235 ? 22.508 -6.518 -58.810 1.00 43.88 235 PRO A O 1
ATOM 1915 N N . PHE A 1 236 ? 24.074 -5.181 -57.913 1.00 45.66 236 PHE A N 1
ATOM 1916 C CA . PHE A 1 236 ? 23.384 -4.984 -56.626 1.00 45.66 236 PHE A CA 1
ATOM 1917 C C . PHE A 1 236 ? 22.968 -3.533 -56.316 1.00 45.66 236 PHE A C 1
ATOM 1919 O O . PHE A 1 236 ? 22.397 -3.274 -55.258 1.00 45.66 236 PHE A O 1
ATOM 1926 N N . GLY A 1 237 ? 23.170 -2.594 -57.249 1.00 43.94 237 GLY A N 1
ATOM 1927 C CA . GLY A 1 237 ? 22.801 -1.183 -57.074 1.00 43.94 237 GLY A CA 1
ATOM 1928 C C . GLY A 1 237 ? 23.633 -0.433 -56.016 1.00 43.94 237 GLY A C 1
ATOM 1929 O O . GLY A 1 237 ? 24.258 -1.018 -55.137 1.00 43.94 237 GLY A O 1
ATOM 1930 N N . CYS A 1 238 ? 23.645 0.903 -56.084 1.00 45.72 238 CYS A N 1
ATOM 1931 C CA . CYS A 1 238 ? 24.486 1.787 -55.254 1.00 45.72 238 CYS A CA 1
ATOM 1932 C C . CYS A 1 238 ? 24.141 1.853 -53.745 1.00 45.72 238 CYS A C 1
ATOM 1934 O O . CYS A 1 238 ? 24.615 2.761 -53.073 1.00 45.72 238 CYS A O 1
ATOM 1936 N N . ASN A 1 239 ? 23.340 0.934 -53.193 1.00 51.78 239 ASN A N 1
ATOM 1937 C CA . ASN A 1 239 ? 22.826 1.030 -51.816 1.00 51.78 239 ASN A CA 1
ATOM 1938 C C . ASN A 1 239 ? 23.236 -0.120 -50.878 1.00 51.78 239 ASN A C 1
ATOM 1940 O O . ASN A 1 239 ? 22.814 -0.126 -49.723 1.00 51.78 239 ASN A O 1
ATOM 1944 N N . VAL A 1 240 ? 24.047 -1.085 -51.325 1.00 49.62 240 VAL A N 1
ATOM 1945 C CA . VAL A 1 240 ? 24.494 -2.212 -50.483 1.00 49.62 240 VAL A CA 1
ATOM 1946 C C . VAL A 1 240 ? 26.010 -2.353 -50.594 1.00 49.62 240 VAL A C 1
ATOM 1948 O O . VAL A 1 240 ? 26.531 -2.898 -51.563 1.00 49.62 240 VAL A O 1
ATOM 1951 N N . SER A 1 241 ? 26.729 -1.832 -49.594 1.00 57.19 241 SER A N 1
ATOM 1952 C CA . SER A 1 241 ? 28.176 -2.051 -49.454 1.00 57.19 241 SER A CA 1
ATOM 1953 C C . SER A 1 241 ? 28.435 -3.528 -49.134 1.00 57.19 241 SER A C 1
ATOM 1955 O O . SER A 1 241 ? 27.661 -4.153 -48.403 1.00 57.19 241 SER A O 1
ATOM 1957 N N . THR A 1 242 ? 29.541 -4.092 -49.619 1.00 58.22 242 THR A N 1
ATOM 1958 C CA . THR A 1 242 ? 30.003 -5.468 -49.340 1.00 58.22 242 THR A CA 1
ATOM 1959 C C . THR A 1 242 ? 30.014 -5.785 -47.837 1.00 58.22 242 THR A C 1
ATOM 1961 O O . THR A 1 242 ? 29.783 -6.919 -47.420 1.00 58.22 242 THR A O 1
ATOM 1964 N N . ILE A 1 243 ? 30.195 -4.751 -47.009 1.00 64.44 243 ILE A N 1
ATOM 1965 C CA . ILE A 1 243 ? 30.141 -4.805 -45.547 1.00 64.44 243 ILE A CA 1
ATOM 1966 C C . ILE A 1 243 ? 28.733 -5.158 -45.043 1.00 64.44 243 ILE A C 1
ATOM 1968 O O . ILE A 1 243 ? 28.603 -5.983 -44.147 1.00 64.44 243 ILE A O 1
ATOM 1972 N N . THR A 1 244 ? 27.673 -4.593 -45.629 1.00 70.50 244 THR A N 1
ATOM 1973 C CA . THR A 1 244 ? 26.281 -4.846 -45.201 1.00 70.50 244 THR A CA 1
ATOM 1974 C C . THR A 1 244 ? 25.810 -6.266 -45.512 1.00 70.50 244 THR A C 1
ATOM 1976 O O . THR A 1 244 ? 25.076 -6.867 -44.731 1.00 70.50 244 THR A O 1
ATOM 1979 N N . LEU A 1 245 ? 26.288 -6.842 -46.616 1.00 71.94 245 LEU A N 1
ATOM 1980 C CA . LEU A 1 245 ? 26.016 -8.235 -46.955 1.00 71.94 245 LEU A CA 1
ATOM 1981 C C . LEU A 1 245 ? 26.761 -9.189 -46.006 1.00 71.94 245 LEU A C 1
ATOM 1983 O O . LEU A 1 245 ? 26.172 -10.144 -45.503 1.00 71.94 245 LEU A O 1
ATOM 1987 N N . LEU A 1 246 ? 28.027 -8.897 -45.689 1.00 75.06 246 LEU A N 1
ATOM 1988 C CA . LEU A 1 246 ? 28.806 -9.684 -44.729 1.00 75.06 246 LEU A CA 1
ATOM 1989 C C . LEU A 1 246 ? 28.232 -9.610 -43.308 1.00 75.06 246 LEU A C 1
ATOM 1991 O O . LEU A 1 246 ? 28.134 -10.640 -42.643 1.00 75.06 246 LEU A O 1
ATOM 1995 N N . THR A 1 247 ? 27.799 -8.436 -42.841 1.00 80.88 247 THR A N 1
ATOM 1996 C CA . THR A 1 247 ? 27.195 -8.304 -41.505 1.00 80.88 247 THR A CA 1
ATOM 1997 C C . THR A 1 247 ? 25.845 -9.008 -41.409 1.00 80.88 247 THR A C 1
ATOM 1999 O O . THR A 1 247 ? 25.570 -9.626 -40.381 1.00 80.88 247 THR A O 1
ATOM 2002 N N . ALA A 1 248 ? 25.031 -8.990 -42.470 1.00 83.00 248 ALA A N 1
ATOM 2003 C CA . ALA A 1 248 ? 23.780 -9.745 -42.528 1.00 83.00 248 ALA A CA 1
ATOM 2004 C C . ALA A 1 248 ? 24.018 -11.264 -42.478 1.00 83.00 248 ALA A C 1
ATOM 2006 O O . ALA A 1 248 ? 23.329 -11.981 -41.756 1.00 83.00 248 ALA A O 1
ATOM 2007 N N . ILE A 1 249 ? 25.029 -11.769 -43.187 1.00 86.00 249 ILE A N 1
ATOM 2008 C CA . ILE A 1 249 ? 25.379 -13.195 -43.146 1.00 86.00 249 ILE A CA 1
ATOM 2009 C C . ILE A 1 249 ? 25.884 -13.587 -41.750 1.00 86.00 249 ILE A C 1
ATOM 2011 O O . ILE A 1 249 ? 25.431 -14.584 -41.185 1.00 86.00 249 ILE A O 1
ATOM 2015 N N . ILE A 1 250 ? 26.775 -12.786 -41.157 1.00 89.81 250 ILE A N 1
ATOM 2016 C CA . ILE A 1 250 ? 27.318 -13.044 -39.814 1.00 89.81 250 ILE A CA 1
ATOM 2017 C C . ILE A 1 250 ? 26.208 -13.006 -38.754 1.00 89.81 250 ILE A C 1
ATOM 2019 O O . ILE A 1 250 ? 26.195 -13.849 -37.856 1.00 89.81 250 ILE A O 1
ATOM 2023 N N . SER A 1 251 ? 25.252 -12.077 -38.854 1.00 90.31 251 SER A N 1
ATOM 2024 C CA . SER A 1 251 ? 24.142 -11.982 -37.899 1.00 90.31 251 SER A CA 1
ATOM 2025 C C . SER A 1 251 ? 23.194 -13.179 -37.992 1.00 90.31 251 SER A C 1
ATOM 2027 O O . SER A 1 251 ? 22.806 -13.729 -36.958 1.00 90.31 251 SER A O 1
ATOM 2029 N N . VAL A 1 252 ? 22.888 -13.655 -39.204 1.00 94.88 252 VAL A N 1
ATOM 2030 C CA . VAL A 1 252 ? 22.083 -14.868 -39.415 1.00 94.88 252 VAL A CA 1
ATOM 2031 C C . VAL A 1 252 ? 22.793 -16.093 -38.839 1.00 94.88 252 VAL A C 1
ATOM 2033 O O . VAL A 1 252 ? 22.184 -16.852 -38.085 1.00 94.88 252 VAL A O 1
ATOM 2036 N N . ILE A 1 253 ? 24.092 -16.259 -39.111 1.00 94.50 253 ILE A N 1
ATOM 2037 C CA . ILE A 1 253 ? 24.885 -17.381 -38.581 1.00 94.50 253 ILE A CA 1
ATOM 2038 C C . ILE A 1 253 ? 24.950 -17.336 -37.048 1.00 94.50 253 ILE A C 1
ATOM 2040 O O . ILE A 1 253 ? 24.737 -18.357 -36.396 1.00 94.50 253 ILE A O 1
ATOM 2044 N N . SER A 1 254 ? 25.181 -16.158 -36.462 1.00 92.62 254 SER A N 1
ATOM 2045 C C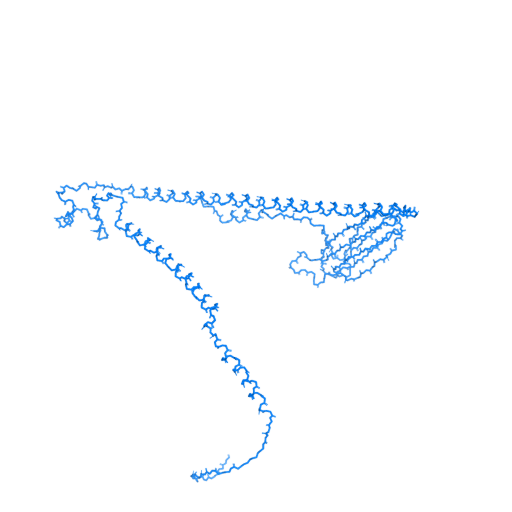A . SER A 1 254 ? 25.210 -15.968 -35.006 1.00 92.62 254 SER A CA 1
ATOM 2046 C C . SER A 1 254 ? 23.865 -16.313 -34.354 1.00 92.62 254 SER A C 1
ATOM 2048 O O . SER A 1 254 ? 23.813 -17.012 -33.341 1.00 92.62 254 SER A O 1
ATOM 2050 N N . THR A 1 255 ? 22.758 -15.911 -34.985 1.00 94.75 255 THR A N 1
ATOM 2051 C CA . THR A 1 255 ? 21.401 -16.203 -34.499 1.00 94.75 255 THR A CA 1
ATOM 2052 C C . THR A 1 255 ? 21.103 -17.703 -34.546 1.00 94.75 255 THR A C 1
ATOM 2054 O O . THR A 1 255 ? 20.602 -18.268 -33.573 1.00 94.75 255 THR A O 1
ATOM 2057 N N . LEU A 1 256 ? 21.469 -18.381 -35.639 1.00 94.94 256 LEU A N 1
ATOM 2058 C CA . LEU A 1 256 ? 21.317 -19.833 -35.762 1.00 94.94 256 LEU A CA 1
ATOM 2059 C C . LEU A 1 256 ? 22.180 -20.590 -34.740 1.00 94.94 256 LEU A C 1
ATOM 2061 O O . LEU A 1 256 ? 21.710 -21.559 -34.142 1.00 94.94 256 LEU A O 1
ATOM 2065 N N . ALA A 1 257 ? 23.404 -20.123 -34.481 1.00 94.56 257 ALA A N 1
ATOM 2066 C CA . ALA A 1 257 ? 24.278 -20.695 -33.460 1.00 94.56 257 ALA A CA 1
ATOM 2067 C C . ALA A 1 257 ? 23.694 -20.539 -32.044 1.00 94.56 257 ALA A C 1
ATOM 2069 O O . ALA A 1 257 ? 23.707 -21.493 -31.264 1.00 94.56 257 ALA A O 1
ATOM 2070 N N . ALA A 1 258 ? 23.123 -19.374 -31.722 1.00 93.44 258 ALA A N 1
ATOM 2071 C CA . ALA A 1 258 ? 22.474 -19.125 -30.436 1.00 93.44 258 ALA A CA 1
ATOM 2072 C C . ALA A 1 258 ? 21.235 -20.015 -30.227 1.00 93.44 258 ALA A C 1
ATOM 2074 O O . ALA A 1 258 ? 21.067 -20.602 -29.155 1.00 93.44 258 ALA A O 1
ATOM 2075 N N . ILE A 1 259 ? 20.404 -20.183 -31.262 1.00 94.75 259 ILE A N 1
ATOM 2076 C CA . ILE A 1 259 ? 19.256 -21.103 -31.230 1.00 94.75 259 ILE A CA 1
ATOM 2077 C C . ILE A 1 259 ? 19.734 -22.550 -31.040 1.00 94.75 259 ILE A C 1
AT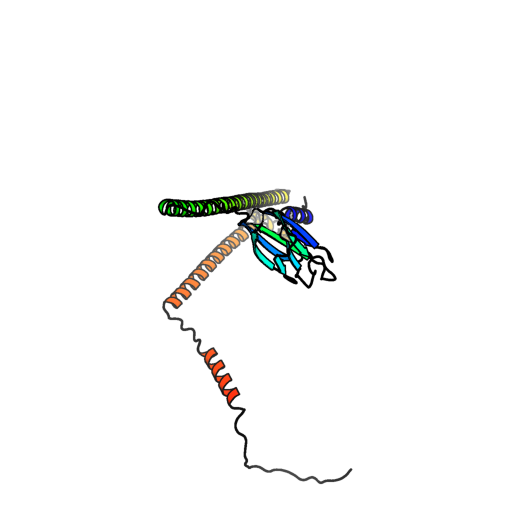OM 2079 O O . ILE A 1 259 ? 19.175 -23.283 -30.221 1.00 94.75 259 ILE A O 1
ATOM 2083 N N . GLY A 1 260 ? 20.804 -22.951 -31.734 1.00 94.75 260 GLY A N 1
ATOM 2084 C CA . GLY A 1 260 ? 21.425 -24.268 -31.579 1.00 94.75 260 GLY A CA 1
ATOM 2085 C C . GLY A 1 260 ? 21.930 -24.527 -30.156 1.00 94.75 260 GLY A C 1
ATOM 2086 O O . GLY A 1 260 ? 21.643 -25.581 -29.583 1.00 94.75 260 GLY A O 1
ATOM 2087 N N . LEU A 1 261 ? 22.608 -23.550 -29.544 1.00 94.69 261 LEU A N 1
ATOM 2088 C CA . LEU A 1 261 ? 23.050 -23.611 -28.145 1.00 94.69 261 LEU A CA 1
ATOM 2089 C C . LEU A 1 261 ? 21.863 -23.713 -27.174 1.00 94.69 261 LEU A C 1
ATOM 2091 O O . LEU A 1 261 ? 21.880 -24.534 -26.253 1.00 94.69 261 LEU A O 1
ATOM 2095 N N . GLY A 1 262 ? 20.797 -22.942 -27.404 1.00 94.00 262 GLY A N 1
ATOM 2096 C CA . GLY A 1 262 ? 19.551 -23.038 -26.641 1.00 94.00 262 GLY A CA 1
ATOM 2097 C C . GLY A 1 262 ? 18.925 -24.435 -26.719 1.00 94.00 262 GLY A C 1
ATOM 2098 O O . GLY A 1 262 ? 18.586 -25.034 -25.698 1.00 94.00 262 GLY A O 1
ATOM 2099 N N . PHE A 1 263 ? 18.844 -25.018 -27.914 1.00 94.81 263 PHE A N 1
ATOM 2100 C CA . PHE A 1 263 ? 18.316 -26.371 -28.080 1.00 94.81 263 PHE A CA 1
ATOM 2101 C C . PHE A 1 263 ? 19.204 -27.428 -27.407 1.00 94.81 263 PHE A C 1
ATOM 2103 O O . PHE A 1 263 ? 18.697 -28.326 -26.729 1.00 94.81 263 PHE A O 1
ATOM 2110 N N . PHE A 1 264 ? 20.530 -27.298 -27.529 1.00 94.44 264 PHE A N 1
ATOM 2111 C CA . PHE A 1 264 ? 21.491 -28.209 -26.910 1.00 94.44 264 PHE A CA 1
ATOM 2112 C C . PHE A 1 264 ? 21.414 -28.180 -25.381 1.00 94.44 264 PHE A C 1
ATOM 2114 O O . PHE A 1 264 ? 21.374 -29.236 -24.752 1.00 94.44 264 PHE A O 1
ATOM 2121 N N . THR A 1 265 ? 21.336 -26.994 -24.773 1.00 90.94 265 THR A N 1
ATOM 2122 C CA . THR A 1 265 ? 21.195 -26.852 -23.313 1.00 90.94 265 THR A CA 1
ATOM 2123 C C . THR A 1 265 ? 19.897 -27.480 -22.807 1.00 90.94 265 THR A C 1
ATOM 2125 O O . THR A 1 265 ? 19.928 -28.266 -21.858 1.00 90.94 265 THR A O 1
ATOM 2128 N N . VAL A 1 266 ? 18.766 -27.239 -23.479 1.00 93.50 266 VAL A N 1
ATOM 2129 C CA . VAL A 1 266 ? 17.481 -27.875 -23.138 1.00 93.50 266 VAL A CA 1
ATOM 2130 C C . VAL A 1 266 ? 17.556 -29.396 -23.288 1.00 93.50 266 VAL A C 1
ATOM 2132 O O . VAL A 1 266 ? 17.074 -30.131 -22.420 1.00 93.50 266 VAL A O 1
ATOM 2135 N N . TRP A 1 267 ? 18.173 -29.889 -24.362 1.00 94.25 267 TRP A N 1
ATOM 2136 C CA . TRP A 1 267 ? 18.365 -31.318 -24.586 1.00 94.25 267 TRP A CA 1
ATOM 2137 C C . TRP A 1 267 ? 19.270 -31.952 -23.523 1.00 94.25 267 TRP A C 1
ATOM 2139 O O . TRP A 1 267 ? 18.918 -32.999 -22.980 1.00 94.25 267 TRP A O 1
ATOM 2149 N N . ALA A 1 268 ? 20.381 -31.305 -23.161 1.00 91.31 268 ALA A N 1
ATOM 2150 C CA . ALA A 1 268 ? 21.305 -31.766 -22.130 1.00 91.31 268 ALA A CA 1
ATOM 2151 C C . ALA A 1 268 ? 20.618 -31.836 -20.761 1.00 91.31 268 ALA A C 1
AT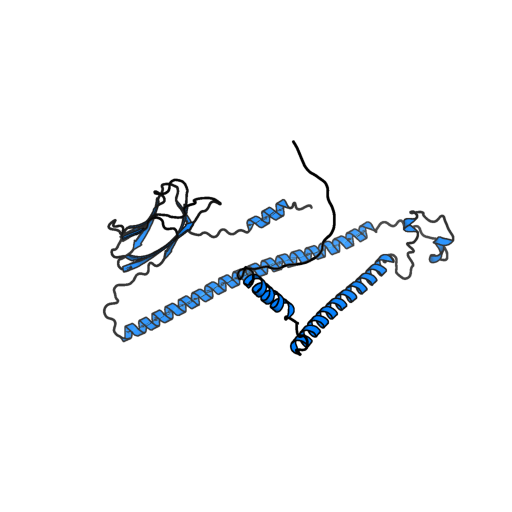OM 2153 O O . ALA A 1 268 ? 20.683 -32.869 -20.094 1.00 91.31 268 ALA A O 1
ATOM 2154 N N . VAL A 1 269 ? 19.866 -30.798 -20.378 1.00 90.62 269 VAL A N 1
ATOM 2155 C CA . VAL A 1 269 ? 19.077 -30.783 -19.136 1.00 90.62 269 VAL A CA 1
ATOM 2156 C C . VAL A 1 269 ? 18.024 -31.892 -19.142 1.00 90.62 269 VAL A C 1
ATOM 2158 O O . VAL A 1 269 ? 17.895 -32.629 -18.162 1.00 90.62 269 VAL A O 1
ATOM 2161 N N . LYS A 1 270 ? 17.295 -32.079 -20.252 1.00 90.88 270 LYS A N 1
ATOM 2162 C CA . LYS A 1 270 ? 16.334 -33.187 -20.388 1.00 90.88 270 LYS A CA 1
ATOM 2163 C C . LYS A 1 270 ? 17.018 -34.552 -20.299 1.00 90.88 270 LYS A C 1
ATOM 2165 O O . LYS A 1 270 ? 16.468 -35.449 -19.661 1.00 90.88 270 LYS A O 1
ATOM 2170 N N . ARG A 1 271 ? 18.205 -34.714 -20.891 1.00 87.38 271 ARG A N 1
ATOM 2171 C CA . ARG A 1 271 ? 18.982 -35.962 -20.876 1.00 87.38 271 ARG A CA 1
ATOM 2172 C C . ARG A 1 271 ? 19.496 -36.288 -19.477 1.00 87.38 271 ARG A C 1
ATOM 2174 O O . ARG A 1 271 ? 19.305 -37.414 -19.028 1.00 87.38 271 ARG A O 1
ATOM 2181 N N . VAL A 1 272 ? 20.043 -35.305 -18.761 1.00 85.25 272 VAL A N 1
ATOM 2182 C CA . VAL A 1 272 ? 20.458 -35.450 -17.356 1.00 85.25 272 VAL A CA 1
ATOM 2183 C C . VAL A 1 272 ? 19.252 -35.787 -16.483 1.00 85.25 272 VAL A C 1
ATOM 2185 O O . VAL A 1 272 ? 19.294 -36.760 -15.738 1.00 85.25 272 VAL A O 1
ATOM 2188 N N . ARG A 1 273 ? 18.127 -35.074 -16.636 1.00 84.44 273 ARG A N 1
ATOM 2189 C CA . ARG A 1 273 ? 16.887 -35.349 -15.888 1.00 84.44 273 ARG A CA 1
ATOM 2190 C C . ARG A 1 273 ? 16.306 -36.734 -16.192 1.00 84.44 273 ARG A C 1
ATOM 2192 O O . ARG A 1 273 ? 15.691 -37.344 -15.319 1.00 84.44 273 ARG A O 1
ATOM 2199 N N . ARG A 1 274 ? 16.481 -37.243 -17.417 1.00 83.56 274 ARG A N 1
ATOM 2200 C CA . ARG A 1 274 ? 16.102 -38.612 -17.796 1.00 83.56 274 ARG A CA 1
ATOM 2201 C C . ARG A 1 274 ? 17.020 -39.645 -17.141 1.00 83.56 274 ARG A C 1
ATOM 2203 O O . ARG A 1 274 ? 16.510 -40.575 -16.533 1.00 83.56 274 ARG A O 1
ATOM 2210 N N . GLN A 1 275 ? 18.338 -39.442 -17.170 1.00 80.06 275 GLN A N 1
ATOM 2211 C CA . GLN A 1 275 ? 19.294 -40.335 -16.502 1.00 80.06 275 GLN A CA 1
ATOM 2212 C C . GLN A 1 275 ? 19.150 -40.344 -14.972 1.00 80.06 275 GLN A C 1
ATOM 2214 O O . GLN A 1 275 ? 19.349 -41.386 -14.352 1.00 80.06 275 GLN A O 1
ATOM 2219 N N . TRP A 1 276 ? 18.757 -39.214 -14.374 1.00 73.19 276 TRP A N 1
ATOM 2220 C CA . TRP A 1 276 ? 18.425 -39.117 -12.950 1.00 73.19 276 TRP A CA 1
ATOM 2221 C C . TRP A 1 276 ? 17.163 -39.918 -12.603 1.00 73.19 276 TRP A C 1
ATOM 2223 O O . TRP A 1 276 ? 17.156 -40.653 -11.622 1.00 73.19 276 TRP A O 1
ATOM 2233 N N . ARG A 1 277 ? 16.116 -39.843 -13.443 1.00 73.44 277 ARG A N 1
ATOM 2234 C CA . ARG A 1 277 ? 14.893 -40.658 -13.289 1.00 73.44 277 ARG A CA 1
ATOM 2235 C C . ARG A 1 277 ? 15.135 -42.152 -13.486 1.00 73.44 277 ARG A C 1
ATOM 2237 O O . ARG A 1 277 ? 14.509 -42.951 -12.807 1.00 73.44 277 ARG A O 1
ATOM 2244 N N . GLU A 1 278 ? 16.034 -42.520 -14.393 1.00 77.00 278 GLU A N 1
ATOM 2245 C CA . GLU A 1 278 ? 16.424 -43.914 -14.638 1.00 77.00 278 GLU A CA 1
ATOM 2246 C C . GLU A 1 278 ? 17.427 -44.449 -13.589 1.00 77.00 278 GLU A C 1
ATOM 2248 O O . GLU A 1 278 ? 17.913 -45.568 -13.731 1.00 77.00 278 GLU A O 1
ATOM 2253 N N . GLY A 1 279 ? 17.761 -43.676 -12.541 1.00 62.03 279 GLY A N 1
ATOM 2254 C CA . GLY A 1 279 ? 18.539 -44.145 -11.385 1.00 62.03 279 GLY A CA 1
ATOM 2255 C C . GLY A 1 279 ? 20.006 -44.500 -11.666 1.00 62.03 279 GLY A C 1
ATOM 2256 O O . GLY A 1 279 ? 20.669 -45.076 -10.808 1.00 62.03 279 GLY A O 1
ATOM 2257 N N . LYS A 1 280 ? 20.542 -44.159 -12.846 1.00 60.25 280 LYS A N 1
ATOM 2258 C CA . LYS A 1 280 ? 21.899 -44.552 -13.281 1.00 60.25 280 LYS A CA 1
ATOM 2259 C C . LYS A 1 280 ? 23.024 -43.656 -12.752 1.00 60.25 280 LYS A C 1
ATOM 2261 O O . LYS A 1 280 ? 24.189 -44.012 -12.892 1.00 60.25 280 LYS A O 1
ATOM 2266 N N . ILE A 1 281 ? 22.706 -42.502 -12.161 1.00 55.72 281 ILE A N 1
ATOM 2267 C CA . ILE A 1 281 ? 23.700 -41.564 -11.617 1.00 55.72 281 ILE A CA 1
ATOM 2268 C C . ILE A 1 281 ? 23.693 -41.661 -10.089 1.00 55.72 281 ILE A C 1
ATOM 2270 O O . ILE A 1 281 ? 22.991 -40.924 -9.399 1.00 55.72 281 ILE A O 1
ATOM 2274 N N . THR A 1 282 ? 24.494 -42.576 -9.549 1.00 51.75 282 THR A N 1
ATOM 2275 C CA . THR A 1 282 ? 24.831 -42.632 -8.125 1.00 51.75 282 THR A CA 1
ATOM 2276 C C . THR A 1 282 ? 25.851 -41.538 -7.809 1.00 51.75 282 THR A C 1
ATOM 2278 O O . THR A 1 282 ? 27.041 -41.662 -8.099 1.00 51.75 282 THR A O 1
ATOM 2281 N N . PHE A 1 283 ? 25.400 -40.435 -7.204 1.00 51.97 283 PHE A N 1
ATOM 2282 C CA . PHE A 1 283 ? 26.318 -39.452 -6.628 1.00 51.97 283 PHE A CA 1
ATOM 2283 C C . PHE A 1 283 ? 27.043 -40.120 -5.457 1.00 51.97 283 PHE A C 1
ATOM 2285 O O . PHE A 1 283 ? 26.425 -40.491 -4.459 1.00 51.97 283 PHE A O 1
ATOM 2292 N N . ASN A 1 284 ? 28.354 -40.308 -5.593 1.00 52.22 284 ASN A N 1
ATOM 2293 C CA . ASN A 1 284 ? 29.210 -40.924 -4.586 1.00 52.22 284 ASN A CA 1
ATOM 2294 C C . ASN A 1 284 ? 29.401 -39.957 -3.397 1.00 52.22 284 ASN A C 1
ATOM 2296 O O . ASN A 1 284 ? 30.482 -39.424 -3.148 1.00 52.22 284 ASN A O 1
ATOM 2300 N N . LEU A 1 285 ? 28.332 -39.726 -2.628 1.00 50.28 285 LEU A N 1
ATOM 2301 C CA . LEU A 1 285 ? 28.314 -38.931 -1.395 1.00 50.28 285 LEU A CA 1
ATOM 2302 C C . LEU A 1 285 ? 28.956 -39.697 -0.212 1.00 50.28 285 LEU A C 1
ATOM 2304 O O . LEU A 1 285 ? 28.558 -39.547 0.940 1.00 50.28 285 LEU A O 1
ATOM 2308 N N . GLY A 1 286 ? 29.942 -40.556 -0.491 1.00 46.06 286 GLY A N 1
ATOM 2309 C CA . GLY A 1 286 ? 30.669 -41.357 0.499 1.00 46.06 286 GLY A CA 1
ATOM 2310 C C . GLY A 1 286 ? 31.956 -40.702 1.009 1.00 46.06 286 GLY A C 1
ATOM 2311 O O . GLY A 1 286 ? 32.418 -41.025 2.103 1.00 46.06 286 GLY A O 1
ATOM 2312 N N . ARG A 1 287 ? 32.539 -39.746 0.267 1.00 50.34 287 ARG A N 1
ATOM 2313 C CA . ARG A 1 287 ? 33.841 -39.152 0.635 1.00 50.34 287 ARG A CA 1
ATOM 2314 C C . ARG A 1 287 ? 33.759 -38.109 1.753 1.00 50.34 287 ARG A C 1
ATOM 2316 O O . ARG A 1 287 ? 34.654 -38.059 2.589 1.00 50.34 287 ARG A O 1
ATOM 2323 N N . VAL A 1 288 ? 32.673 -37.337 1.837 1.00 54.59 288 VAL A N 1
ATOM 2324 C CA . VAL A 1 288 ? 32.547 -36.268 2.850 1.00 54.59 288 VAL A CA 1
ATOM 2325 C C . VAL A 1 288 ? 32.171 -36.829 4.228 1.00 54.59 288 VAL A C 1
ATOM 2327 O O . VAL A 1 288 ? 32.745 -36.424 5.237 1.00 54.59 288 VAL A O 1
ATOM 2330 N N . LYS A 1 289 ? 31.287 -37.837 4.295 1.00 49.97 289 LYS A N 1
ATOM 2331 C CA . LYS A 1 289 ? 30.875 -38.443 5.577 1.00 49.97 289 LYS A CA 1
ATOM 2332 C C . LYS A 1 289 ? 32.005 -39.223 6.272 1.00 49.97 289 LYS A C 1
ATOM 2334 O O . LYS A 1 289 ? 32.076 -39.208 7.499 1.00 49.97 289 LYS A O 1
ATOM 2339 N N . ARG A 1 290 ? 32.933 -39.841 5.521 1.00 51.28 290 ARG A N 1
ATOM 2340 C CA . ARG A 1 290 ? 34.109 -40.531 6.098 1.00 51.28 290 ARG A CA 1
ATOM 2341 C C . ARG A 1 290 ? 35.141 -39.563 6.690 1.00 51.28 290 ARG A C 1
ATOM 2343 O O . ARG A 1 290 ? 35.712 -39.867 7.734 1.00 51.28 290 ARG A O 1
ATOM 2350 N N . ALA A 1 291 ? 35.337 -38.393 6.077 1.00 56.66 291 ALA A N 1
ATOM 2351 C CA . ALA A 1 291 ? 36.286 -37.390 6.568 1.00 56.66 291 ALA A CA 1
ATOM 2352 C C . ALA A 1 2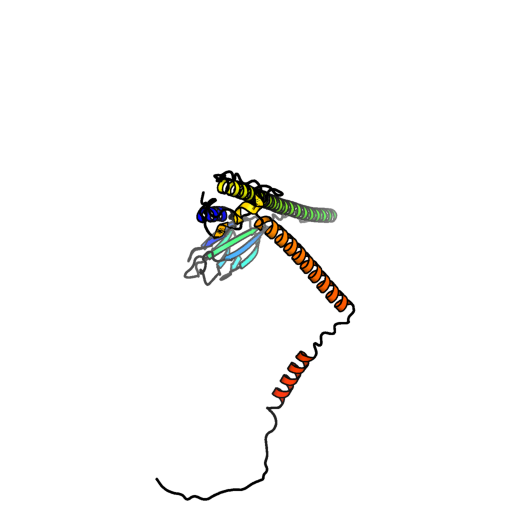91 ? 35.853 -36.777 7.915 1.00 56.66 291 ALA A C 1
ATOM 2354 O O . ALA A 1 291 ? 36.682 -36.555 8.797 1.00 56.66 291 ALA A O 1
ATOM 2355 N N . VAL A 1 292 ? 34.546 -36.572 8.117 1.00 59.72 292 VAL A N 1
ATOM 2356 C CA . VAL A 1 292 ? 34.007 -36.011 9.370 1.00 59.72 292 VAL A CA 1
ATOM 2357 C C . VAL A 1 292 ? 34.071 -37.020 10.526 1.00 59.72 292 VAL A C 1
ATOM 2359 O O . VAL A 1 292 ? 34.413 -36.645 11.648 1.00 59.72 292 VAL A O 1
ATOM 2362 N N . LEU A 1 293 ? 33.817 -38.308 10.264 1.00 58.69 293 LEU A N 1
ATOM 2363 C CA . LEU A 1 293 ? 33.894 -39.355 11.294 1.00 58.69 293 LEU A CA 1
ATOM 2364 C C . LEU A 1 293 ? 35.334 -39.651 11.744 1.00 58.69 293 LEU A C 1
ATOM 2366 O O . LEU A 1 293 ? 35.563 -39.865 12.934 1.00 58.69 293 LEU A O 1
ATOM 2370 N N . LEU A 1 294 ? 36.318 -39.597 10.838 1.00 58.25 294 LEU A N 1
ATOM 2371 C CA . LEU A 1 294 ? 37.728 -39.789 11.202 1.00 58.25 294 LEU A CA 1
ATOM 2372 C C . LEU A 1 294 ? 38.275 -38.632 12.053 1.00 58.25 294 LEU A C 1
ATOM 2374 O O . LEU A 1 294 ? 39.011 -38.875 13.009 1.00 58.25 294 LEU A O 1
ATOM 2378 N N . ARG A 1 295 ? 37.848 -37.386 11.798 1.00 55.50 295 ARG A N 1
ATOM 2379 C CA . ARG A 1 295 ? 38.289 -36.223 12.589 1.00 55.50 295 ARG A CA 1
ATOM 2380 C C . ARG A 1 295 ? 37.762 -36.244 14.031 1.00 55.50 295 ARG A C 1
ATOM 2382 O O . ARG A 1 295 ? 38.459 -35.796 14.937 1.00 55.50 295 ARG A O 1
ATOM 2389 N N . ARG A 1 296 ? 36.574 -36.819 14.269 1.00 54.28 296 ARG A N 1
ATOM 2390 C CA . ARG A 1 296 ? 36.037 -37.035 15.629 1.00 54.28 296 ARG A CA 1
ATOM 2391 C C . ARG A 1 296 ? 36.767 -38.144 16.394 1.00 54.28 296 ARG A C 1
ATOM 2393 O O . ARG A 1 296 ? 36.840 -38.068 17.614 1.00 54.28 296 ARG A O 1
ATOM 2400 N N . ARG A 1 297 ? 37.336 -39.139 15.702 1.00 53.50 297 ARG A N 1
ATOM 2401 C CA . ARG A 1 297 ? 38.047 -40.259 16.342 1.00 53.50 297 ARG A CA 1
ATOM 2402 C C . ARG A 1 297 ? 39.489 -39.924 16.737 1.00 53.50 297 ARG A C 1
ATOM 2404 O O . ARG A 1 297 ? 39.979 -40.494 17.702 1.00 53.50 297 ARG A O 1
ATOM 2411 N N . TYR A 1 298 ? 40.136 -38.981 16.049 1.00 47.09 298 TYR A N 1
ATOM 2412 C CA . TYR A 1 298 ? 41.497 -38.540 16.389 1.00 47.09 298 TYR A CA 1
ATOM 2413 C C . TYR A 1 298 ? 41.530 -37.618 17.621 1.00 47.09 298 TYR A C 1
ATOM 2415 O O . TYR A 1 298 ? 42.359 -37.798 18.503 1.00 47.09 298 TYR A O 1
ATOM 2423 N N . ARG A 1 299 ? 40.561 -36.698 17.758 1.00 48.94 299 ARG A N 1
ATOM 2424 C CA . ARG A 1 299 ? 40.495 -35.757 18.898 1.00 48.94 299 ARG A CA 1
ATOM 2425 C C . ARG A 1 299 ? 40.068 -36.409 20.230 1.00 48.94 299 ARG A C 1
ATOM 2427 O O . ARG A 1 299 ? 40.243 -35.812 21.281 1.00 48.94 299 ARG A O 1
ATOM 2434 N N . GLY A 1 300 ? 39.524 -37.626 20.202 1.00 47.53 300 GLY A N 1
ATOM 2435 C CA . GLY A 1 300 ? 39.150 -38.376 21.410 1.00 47.53 300 GLY A CA 1
ATOM 2436 C C . GLY A 1 300 ? 40.260 -39.253 22.001 1.00 47.53 300 GLY A C 1
ATOM 2437 O O . GLY A 1 300 ? 40.026 -39.877 23.029 1.00 47.53 300 GLY A O 1
ATOM 2438 N N . ARG A 1 301 ? 41.438 -39.347 21.361 1.00 46.53 301 ARG A N 1
ATOM 2439 C CA . ARG A 1 301 ? 42.514 -40.282 21.753 1.00 46.53 301 ARG A CA 1
ATOM 2440 C C . ARG A 1 301 ? 43.776 -39.606 22.319 1.00 46.53 301 ARG A C 1
ATOM 2442 O O . ARG A 1 301 ? 44.656 -40.313 22.782 1.00 46.53 301 ARG A O 1
ATOM 2449 N N . GLU A 1 302 ? 43.848 -38.274 22.356 1.00 50.16 302 GLU A N 1
ATOM 2450 C CA . GLU A 1 302 ? 44.994 -37.527 22.921 1.00 50.16 302 GLU A CA 1
ATOM 2451 C C . GLU A 1 302 ? 44.867 -37.180 24.421 1.00 50.16 302 GLU A C 1
ATOM 2453 O O . GLU A 1 302 ? 45.780 -36.590 24.981 1.00 50.16 302 GLU A O 1
ATOM 2458 N N . ILE A 1 303 ? 43.773 -37.553 25.103 1.00 51.50 303 ILE A N 1
ATOM 2459 C CA . ILE A 1 303 ? 43.544 -37.192 26.525 1.00 51.50 303 ILE A CA 1
ATOM 2460 C C . ILE A 1 303 ? 43.778 -38.380 27.489 1.00 51.50 303 ILE A C 1
ATOM 2462 O O . ILE A 1 303 ? 43.609 -38.250 28.696 1.00 51.50 303 ILE A O 1
ATOM 2466 N N . GLY A 1 304 ? 44.205 -39.553 27.007 1.00 42.59 304 GLY A N 1
ATOM 2467 C CA . GLY A 1 304 ? 44.335 -40.742 27.857 1.00 42.59 304 GLY A CA 1
ATOM 2468 C C . GLY A 1 304 ? 45.610 -41.540 27.624 1.00 42.59 304 GLY A C 1
ATOM 2469 O O . GLY A 1 304 ? 45.671 -42.309 26.670 1.00 42.59 304 GLY A O 1
ATOM 2470 N N . GLY A 1 305 ? 46.558 -41.433 28.556 1.00 37.88 305 GLY A N 1
ATOM 2471 C CA . GLY A 1 305 ? 47.560 -42.474 28.798 1.00 37.88 305 GLY A CA 1
ATOM 2472 C C . GLY A 1 305 ? 48.998 -42.011 28.621 1.00 37.88 305 GLY A C 1
ATOM 2473 O O . GLY A 1 305 ? 49.542 -42.081 27.525 1.00 37.88 305 GLY A O 1
ATOM 2474 N N . GLY A 1 306 ? 49.599 -41.562 29.722 1.00 36.44 306 GLY A N 1
ATOM 2475 C CA . GLY A 1 306 ? 51.044 -41.444 29.850 1.00 36.44 306 GLY A CA 1
ATOM 2476 C C . GLY A 1 306 ? 51.721 -42.759 30.255 1.00 36.44 306 GLY A C 1
ATOM 2477 O O . GLY A 1 306 ? 51.061 -43.735 30.608 1.00 36.44 306 GLY A O 1
ATOM 2478 N N . ASP A 1 307 ? 53.048 -42.647 30.287 1.00 34.88 307 ASP A N 1
ATOM 2479 C CA . ASP A 1 307 ? 54.051 -43.429 31.019 1.00 34.88 307 ASP A CA 1
ATOM 2480 C C . ASP A 1 307 ? 54.801 -44.579 30.299 1.00 34.88 307 ASP A C 1
ATOM 2482 O O . ASP A 1 307 ? 54.241 -45.620 29.967 1.00 34.88 307 ASP A O 1
ATOM 2486 N N . ARG A 1 308 ? 56.132 -44.363 30.244 1.00 33.84 308 ARG A N 1
ATOM 2487 C CA . ARG A 1 308 ? 57.249 -45.296 30.522 1.00 33.84 308 ARG A CA 1
ATOM 2488 C C . ARG A 1 308 ? 58.052 -45.958 29.372 1.00 33.84 308 ARG A C 1
ATOM 2490 O O . ARG A 1 308 ? 57.616 -46.920 28.761 1.00 33.84 308 ARG A O 1
ATOM 2497 N N . SER A 1 309 ? 59.272 -45.413 29.234 1.00 31.91 309 SER A N 1
ATOM 2498 C CA . SER A 1 309 ? 60.637 -45.992 29.151 1.00 31.91 309 SER A CA 1
ATOM 2499 C C . SER A 1 309 ? 61.112 -47.012 28.099 1.00 31.91 309 SER A C 1
ATOM 2501 O O . SER A 1 309 ? 60.389 -47.903 27.675 1.00 31.91 309 SER A O 1
ATOM 2503 N N . GLU A 1 310 ? 62.436 -46.875 27.885 1.00 34.75 310 GLU A N 1
ATOM 2504 C CA . GLU A 1 310 ? 63.482 -47.736 27.286 1.00 34.75 310 GLU A CA 1
ATOM 2505 C C . GLU A 1 310 ? 63.774 -47.549 25.786 1.00 34.75 310 GLU A C 1
ATOM 2507 O O . GLU A 1 310 ? 62.857 -47.353 24.998 1.00 34.75 310 GLU A O 1
ATOM 2512 N N . GLU A 1 311 ? 64.995 -47.675 25.247 1.00 32.94 311 GLU A N 1
ATOM 2513 C CA . GLU A 1 311 ? 66.423 -47.649 25.662 1.00 32.94 311 GLU A CA 1
ATOM 2514 C C . GLU A 1 311 ? 67.187 -48.133 24.393 1.00 32.94 311 GLU A C 1
ATOM 2516 O O . GLU A 1 311 ? 66.729 -49.078 23.751 1.00 32.94 311 GLU A O 1
ATOM 2521 N N . GLY A 1 312 ? 68.338 -47.533 24.040 1.00 31.98 312 GLY A N 1
ATOM 2522 C CA . GLY A 1 312 ? 69.316 -48.053 23.051 1.00 31.98 312 GLY A CA 1
ATOM 2523 C C . GLY A 1 312 ? 69.081 -47.626 21.587 1.00 31.98 312 GLY A C 1
ATOM 2524 O O . GLY A 1 312 ? 67.972 -47.735 21.086 1.00 31.98 312 GLY A O 1
ATOM 2525 N N . ASP A 1 313 ? 70.051 -47.146 20.798 1.00 32.94 313 ASP A N 1
ATOM 2526 C CA . ASP A 1 313 ? 71.497 -47.412 20.773 1.00 32.94 313 ASP A CA 1
ATOM 2527 C C . ASP A 1 313 ? 72.237 -46.378 19.873 1.00 32.94 313 ASP A C 1
ATOM 2529 O O . ASP A 1 313 ? 71.615 -45.701 19.052 1.00 32.94 313 ASP A O 1
ATOM 2533 N N . ALA A 1 314 ? 73.571 -46.364 20.006 1.00 39.25 314 ALA A N 1
ATOM 2534 C CA . ALA A 1 314 ? 74.627 -45.918 19.082 1.00 39.25 314 ALA A CA 1
ATOM 2535 C C . ALA A 1 314 ? 75.436 -44.634 19.409 1.00 39.25 314 ALA A C 1
ATOM 2537 O O . ALA A 1 314 ? 75.067 -43.500 19.109 1.00 39.25 314 ALA A O 1
ATOM 2538 N N . ARG A 1 315 ? 76.629 -44.909 19.967 1.00 38.38 315 ARG A N 1
ATOM 2539 C CA . ARG A 1 315 ? 77.900 -44.145 19.992 1.00 38.38 315 ARG A CA 1
ATOM 2540 C C . ARG A 1 315 ? 78.195 -43.334 18.718 1.00 38.38 315 ARG A C 1
ATOM 2542 O O . ARG A 1 315 ? 78.016 -43.878 17.639 1.00 38.38 315 ARG A O 1
ATOM 2549 N N . GLU A 1 316 ? 78.834 -42.160 18.856 1.00 37.38 316 GLU A N 1
ATOM 2550 C CA . GLU A 1 316 ? 80.269 -41.924 18.540 1.00 37.38 316 GLU A CA 1
ATOM 2551 C C . GLU A 1 316 ? 80.704 -40.452 18.773 1.00 37.38 316 GLU A C 1
ATOM 2553 O O . GLU A 1 316 ? 79.961 -39.534 18.440 1.00 37.38 316 GLU A O 1
ATOM 2558 N N . ASN A 1 317 ? 81.953 -40.268 19.240 1.00 36.66 317 ASN A N 1
ATOM 2559 C CA . ASN A 1 317 ? 82.810 -39.060 19.180 1.00 36.66 317 ASN A CA 1
ATOM 2560 C C . ASN A 1 317 ? 82.466 -37.855 20.081 1.00 36.66 317 ASN A C 1
ATOM 2562 O O . ASN A 1 317 ? 81.314 -37.499 20.261 1.00 36.66 317 ASN A O 1
ATOM 2566 N N . ALA A 1 318 ? 83.393 -37.065 20.618 1.00 39.28 318 ALA A N 1
ATOM 2567 C CA . ALA A 1 318 ? 84.801 -37.183 20.987 1.00 39.28 318 ALA A CA 1
ATOM 2568 C C . ALA A 1 318 ? 85.093 -35.914 21.823 1.00 39.28 318 ALA A C 1
ATOM 2570 O O . ALA A 1 318 ? 84.750 -34.805 21.429 1.00 39.28 318 ALA A O 1
ATOM 2571 N N . GLU A 1 319 ? 85.654 -36.116 23.008 1.00 42.56 319 GLU A N 1
ATOM 2572 C CA . GLU A 1 319 ? 86.553 -35.247 23.779 1.00 42.56 319 GLU A CA 1
ATOM 2573 C C . GLU A 1 319 ? 86.864 -33.816 23.269 1.00 42.56 319 GLU A C 1
ATOM 2575 O O . GLU A 1 319 ? 87.592 -33.654 22.296 1.00 42.56 319 GLU A O 1
ATOM 2580 N N . THR A 1 320 ? 86.482 -32.766 24.021 1.00 48.31 320 THR A N 1
ATOM 2581 C CA . THR A 1 320 ? 87.414 -31.669 24.388 1.00 48.31 320 THR A CA 1
ATOM 2582 C C . THR A 1 320 ? 86.946 -30.858 25.615 1.00 48.31 320 THR A C 1
ATOM 2584 O O . THR A 1 320 ? 85.940 -30.166 25.584 1.00 48.31 320 THR A O 1
ATOM 2587 N N . ARG A 1 321 ? 87.733 -31.022 26.685 1.00 46.03 321 ARG A N 1
ATOM 2588 C CA . ARG A 1 321 ? 88.103 -30.204 27.865 1.00 46.03 321 ARG A CA 1
ATOM 2589 C C . ARG A 1 321 ? 87.419 -28.870 28.284 1.00 46.03 321 ARG A C 1
ATOM 2591 O O . ARG A 1 321 ? 86.783 -28.197 27.487 1.00 46.03 321 ARG A O 1
ATOM 2598 N N . PRO A 1 322 ? 87.628 -28.472 29.568 1.00 52.44 322 PRO A N 1
ATOM 2599 C CA . PRO A 1 322 ? 86.762 -27.573 30.339 1.00 52.44 322 PRO A CA 1
ATOM 2600 C C . PRO A 1 322 ? 87.424 -26.239 30.771 1.00 52.44 322 PRO A C 1
ATOM 2602 O O . PRO A 1 322 ? 88.617 -26.045 30.552 1.00 52.44 322 PRO A O 1
ATOM 2605 N N . LEU A 1 323 ? 86.645 -25.433 31.522 1.00 41.84 323 LEU A N 1
ATOM 2606 C CA . LEU A 1 323 ? 87.033 -24.294 32.393 1.00 41.84 323 LEU A CA 1
ATOM 2607 C C . LEU A 1 323 ? 87.497 -23.028 31.637 1.00 41.84 323 LEU A C 1
ATOM 2609 O O . LEU A 1 323 ? 88.175 -23.128 30.630 1.00 41.84 323 LEU A O 1
ATOM 2613 N N . LEU A 1 324 ? 87.229 -21.782 32.029 1.00 44.28 324 LEU A N 1
ATOM 2614 C CA . LEU A 1 324 ? 86.777 -21.120 33.260 1.00 44.28 324 LEU A CA 1
ATOM 2615 C C . LEU A 1 324 ? 86.453 -19.662 32.847 1.00 44.28 324 LEU A C 1
ATOM 2617 O O . LEU A 1 324 ? 87.094 -19.159 31.920 1.00 44.28 324 LEU A O 1
ATOM 2621 N N . GLY A 1 325 ? 85.550 -18.971 33.546 1.00 40.53 325 GLY A N 1
ATOM 2622 C CA . GLY A 1 325 ? 85.341 -17.523 33.386 1.00 40.53 325 GLY A CA 1
ATOM 2623 C C . GLY A 1 325 ? 83.945 -17.072 33.750 1.00 40.53 325 GLY A C 1
ATOM 2624 O O . GLY A 1 325 ? 83.123 -16.998 32.813 1.00 40.53 325 GLY A O 1
#

Organism: NCBI:txid2070753

Foldseek 3Di:
DDDDPVNVVVVVVVPDDDDDFPKDKAFAQGKDKDKDWAAAFWKKKKWKAKDDPDPDDDPQRFWWKFKAAPVRDTPDTDGGDGTDIDMDTHHHTGMMMMMIGNNPDDDGMMMMGMDMDGRDDDPPPPPDDDPVVVVVVVVVVVVVVVVVVVVVVVVVCVVVVVVVVVVVVVVVVVVVVVVVVVVVVVVVVVVVVVVVPPDDPDDDDPDPDLQCVLPPDPPDDDPDPVCSPQPPDPPPDPPDTPVNVVVVVVVVVVVVVVVVVVVVVVVVVVVVVVCVVVVVDDDCPPVPVVVVVVVVVVVVPPPDDDDDDDDDDDDDDDDDDDDDD

InterPro domains:
  IPR009038 GOLD domain [PF01105] (21-198)
  IPR009038 GOLD domain [PS50866] (31-118)
  IPR009038 GOLD domain [SM01190] (21-198)
  IPR015720 Transmembrane emp24 domain-containing protein [PTHR22811] (6-198)
  IPR036598 GOLD domain superfamily [SSF101576] (29-130)

Radius of gyration: 45.21 Å; chains: 1; bounding box: 128×67×111 Å

Sequence (325 aa):
MRLSATTLLVTALGWISAATAHTIQLKSHSRECFHETLHRDDKMTVSFQVGDREFGGSGNLEVDFWVEDPGRNRQYFKQAISTEDYSFTAHMDGKYIYCFSNEGWTSNSKEVSFNVHGIVYVPESEYKQDPLDAEVRRLSDALAQVKDEQSYIVLRERVHRNTAESTNARVKWWSLFQLAVLIGEGIFQVWWLKRFFESSTCVPNPSRFPILAPITSENICALGYKERWELRALPFGCNVSTITLLTAIISVISTLAAIGLGFFTVWAVKRVRRQWREGKITFNLGRVKRAVLLRRRYRGREIGGGDRSEEGDARENAETRPLLG

pLDDT: mean 73.98, std 19.93, range [31.91, 96.81]